Protein AF-A0A923PSD9-F1 (afdb_monomer)

Radius of gyration: 35.82 Å; Cα contacts (8 Å, |Δi|>4): 249; chains: 1; bounding box: 107×43×86 Å

Foldseek 3Di:
DQKDWDDDDPAIDIDGNDPDLVVCVVVVVVVVSCVVVVVVCVVRPPPPQQFKDKDWPDPAAAAQDKTKIKIFGPDLDDDWDFKWKDFVPDPDIDTWDWDADPVRSRMIMTIDHHHDFAWMWIDGPGDDIDIDTYDYPPPPVPVVVVVVVVVVVVCCVVVVDDPPPPPPCPVPPPPPPPPVVVVVVVVVVVVVVVVVVVVVVVD

Nearest PDB structures (foldseek):
  8d6k-assembly1_A  TM=7.073E-01  e=1.415E-01  Streptomyces coelicolor A3(2)
  3zss-assembly2_C  TM=6.166E-01  e=7.161E-02  Streptomyces coelicolor
  5lgw-assembly1_B  TM=6.356E-01  e=1.194E-01  Streptomyces coelicolor
  5vt4-assembly2_C  TM=6.482E-01  e=1.337E-01  Streptomyces coelicolor A3(2)
  5lgv-assembly1_B  TM=6.176E-01  e=1.337E-01  Streptomyces coelicolor A3(2)

Mean predicted aligned error: 17.1 Å

Structure (mmCIF, N/CA/C/O backbone):
data_AF-A0A923PSD9-F1
#
_entry.id   AF-A0A923PSD9-F1
#
loop_
_atom_site.group_PDB
_atom_site.id
_atom_site.type_symbol
_atom_site.label_atom_id
_atom_site.label_alt_id
_atom_site.label_comp_id
_atom_site.label_asym_id
_atom_site.label_entity_id
_atom_site.label_seq_id
_atom_site.pdbx_PDB_ins_code
_atom_site.Cartn_x
_atom_site.Cartn_y
_atom_site.Cartn_z
_atom_site.occupancy
_atom_site.B_iso_or_equiv
_atom_site.auth_seq_id
_atom_site.auth_comp_id
_atom_site.auth_asym_id
_atom_site.auth_atom_id
_atom_site.pdbx_PDB_model_num
ATOM 1 N N . ALA A 1 1 ? -25.666 2.742 39.532 1.00 52.56 1 ALA A N 1
ATOM 2 C CA . ALA A 1 1 ? -24.506 2.132 38.852 1.00 52.56 1 ALA A CA 1
ATOM 3 C C . ALA A 1 1 ? -23.318 2.156 39.812 1.00 52.56 1 ALA A C 1
ATOM 5 O O . ALA A 1 1 ? -23.056 3.210 40.371 1.00 52.56 1 ALA A O 1
ATOM 6 N N . LEU A 1 2 ? -22.646 1.023 40.055 1.00 66.19 2 LEU A N 1
ATOM 7 C CA . LEU A 1 2 ? -21.469 0.930 40.950 1.00 66.19 2 LEU A CA 1
ATOM 8 C C . LEU A 1 2 ? -20.144 1.279 40.239 1.00 66.19 2 LEU A C 1
ATOM 10 O O . LEU A 1 2 ? -19.062 1.110 40.790 1.00 66.19 2 LEU A O 1
ATOM 14 N N . ALA A 1 3 ? -20.235 1.764 39.007 1.00 72.50 3 ALA A N 1
ATOM 15 C CA . ALA A 1 3 ? -19.127 2.135 38.150 1.00 72.50 3 ALA A CA 1
ATOM 16 C C . ALA A 1 3 ? -19.544 3.354 37.320 1.00 72.50 3 ALA A C 1
ATOM 18 O O . ALA A 1 3 ? -20.706 3.456 36.917 1.00 72.50 3 ALA A O 1
ATOM 19 N N . ALA A 1 4 ? -18.609 4.267 37.076 1.00 81.50 4 ALA A N 1
ATOM 20 C CA . ALA A 1 4 ? -18.800 5.434 36.224 1.00 81.50 4 ALA A CA 1
ATOM 21 C C . ALA A 1 4 ? -17.586 5.602 35.307 1.00 81.50 4 ALA A C 1
ATOM 23 O O . ALA A 1 4 ? -16.451 5.461 35.753 1.00 81.50 4 ALA A O 1
ATOM 24 N N . ALA A 1 5 ? -17.816 5.936 34.041 1.00 81.06 5 ALA A N 1
ATOM 25 C CA . ALA A 1 5 ? -16.763 6.223 33.076 1.00 81.06 5 ALA A CA 1
ATOM 26 C C . ALA A 1 5 ? -17.012 7.591 32.446 1.00 81.06 5 ALA A C 1
ATOM 28 O O . ALA A 1 5 ? -18.131 7.911 32.051 1.00 81.06 5 ALA A O 1
ATOM 29 N N . VAL A 1 6 ? -15.967 8.408 32.359 1.00 84.12 6 VAL A N 1
ATOM 30 C CA . VAL A 1 6 ? -16.006 9.722 31.725 1.00 84.12 6 VAL A CA 1
ATOM 31 C C . VAL A 1 6 ? -14.875 9.833 30.716 1.00 84.12 6 VAL A C 1
ATOM 33 O O . VAL A 1 6 ? -13.724 9.482 30.979 1.00 84.12 6 VAL A O 1
ATOM 36 N N . ARG A 1 7 ? -15.195 10.347 29.532 1.00 79.56 7 ARG A N 1
ATOM 37 C CA . ARG A 1 7 ? -14.195 10.614 28.504 1.00 79.56 7 ARG A CA 1
ATOM 38 C C . ARG A 1 7 ? -13.498 11.942 28.801 1.00 79.56 7 ARG A C 1
ATOM 40 O O . ARG A 1 7 ? -14.155 12.964 28.997 1.00 79.56 7 ARG A O 1
ATOM 47 N N . ARG A 1 8 ? -12.165 11.944 28.820 1.00 80.38 8 ARG A N 1
ATOM 48 C CA . ARG A 1 8 ? -11.336 13.147 29.001 1.00 80.38 8 ARG A CA 1
ATOM 49 C C . ARG A 1 8 ? -10.298 13.206 27.880 1.00 80.38 8 ARG A C 1
ATOM 51 O O . ARG A 1 8 ? -9.340 12.439 27.851 1.00 80.38 8 ARG A O 1
ATOM 58 N N . GLY A 1 9 ? -10.508 14.116 26.926 1.00 81.88 9 GLY A N 1
ATOM 59 C CA . GLY A 1 9 ? -9.659 14.242 25.739 1.00 81.88 9 GLY A CA 1
ATOM 60 C C . GLY A 1 9 ? -9.701 12.986 24.858 1.00 81.88 9 GLY A C 1
ATOM 61 O O . GLY A 1 9 ? -10.772 12.556 24.429 1.00 81.88 9 GLY A O 1
ATOM 62 N N . ARG A 1 10 ? -8.527 12.398 24.586 1.00 72.31 10 ARG A N 1
ATOM 63 C CA . ARG A 1 10 ? -8.384 11.148 23.812 1.00 72.31 10 ARG A CA 1
ATOM 64 C C . ARG A 1 10 ? -8.500 9.872 24.660 1.00 72.31 10 ARG A C 1
ATOM 66 O O . ARG A 1 10 ? -8.480 8.791 24.086 1.00 72.31 10 ARG A O 1
ATOM 73 N N . GLY A 1 11 ? -8.623 9.987 25.984 1.00 74.38 11 GLY A N 1
ATOM 74 C CA . GLY A 1 11 ? -8.670 8.849 26.904 1.00 74.38 11 GLY A CA 1
ATOM 75 C C . GLY A 1 11 ? -9.991 8.717 27.661 1.00 74.38 11 GLY A C 1
ATOM 76 O O . GLY A 1 11 ? -10.847 9.609 27.639 1.00 74.38 11 GLY A O 1
ATOM 77 N N . TRP A 1 12 ? -10.125 7.595 28.363 1.00 80.31 12 TRP A N 1
ATOM 78 C CA . TRP A 1 12 ? -11.209 7.321 29.303 1.00 80.31 12 TRP A CA 1
ATOM 79 C C . TRP A 1 12 ? -10.665 7.319 30.728 1.00 80.31 12 TRP A C 1
ATOM 81 O O . TRP A 1 12 ? -9.614 6.743 30.998 1.00 80.31 12 TRP A O 1
ATOM 91 N N . VAL A 1 13 ? -11.386 7.970 31.634 1.00 84.19 13 VAL A N 1
ATOM 92 C CA . VAL A 1 13 ? -11.173 7.866 33.077 1.00 84.19 13 VAL A CA 1
ATOM 93 C C . VAL A 1 13 ? -12.384 7.157 33.637 1.00 84.19 13 VAL A C 1
ATOM 95 O O . VAL A 1 13 ? -13.512 7.594 33.416 1.00 84.19 13 VAL A O 1
ATOM 98 N N . ALA A 1 14 ? -12.166 6.070 34.356 1.00 82.62 14 ALA A N 1
ATOM 99 C CA . ALA A 1 14 ? -13.256 5.293 34.897 1.00 82.62 14 ALA A CA 1
ATOM 100 C C . ALA A 1 14 ? -13.017 5.004 36.379 1.00 82.62 14 ALA A C 1
ATOM 102 O O . ALA A 1 14 ? -11.898 4.730 36.809 1.00 82.62 14 ALA A O 1
ATOM 103 N N . LEU A 1 15 ? -14.089 5.112 37.157 1.00 84.94 15 LEU A N 1
ATOM 104 C CA . LEU A 1 15 ? -14.137 4.914 38.595 1.00 84.94 15 LEU A CA 1
ATOM 105 C C . LEU A 1 15 ? -15.015 3.695 38.900 1.00 84.94 15 LEU A C 1
ATOM 107 O O . LEU A 1 15 ? -16.164 3.625 38.463 1.00 84.94 15 LEU A O 1
ATOM 111 N N . SER A 1 16 ? -14.485 2.754 39.677 1.00 84.38 16 SER A N 1
ATOM 112 C CA . SER A 1 16 ? -15.229 1.614 40.220 1.00 84.38 16 SER A CA 1
ATOM 113 C C . SER A 1 16 ? -15.438 1.829 41.718 1.00 84.38 16 SER A C 1
ATOM 115 O O . SER A 1 16 ? -14.471 2.060 42.440 1.00 84.38 16 SER A O 1
ATOM 117 N N . LEU A 1 17 ? -16.684 1.736 42.188 1.00 84.94 17 LEU A N 1
ATOM 118 C CA . LEU A 1 17 ? -17.037 1.779 43.615 1.00 84.94 17 LEU A CA 1
ATOM 119 C C . LEU A 1 17 ? -16.965 0.395 44.276 1.00 84.94 17 LEU A C 1
ATOM 121 O O . LEU A 1 17 ? -17.206 0.277 45.474 1.00 84.94 17 LEU A O 1
ATOM 125 N N . VAL A 1 18 ? -16.645 -0.657 43.513 1.00 82.75 18 VAL A N 1
ATOM 126 C CA . VAL A 1 18 ? -16.407 -1.996 44.064 1.00 82.75 18 VAL A CA 1
ATOM 127 C C . VAL A 1 18 ? -15.097 -1.975 44.849 1.00 82.75 18 VAL A C 1
ATOM 129 O O . VAL A 1 18 ? -14.008 -1.965 44.269 1.00 82.75 18 VAL A O 1
ATOM 132 N N . THR A 1 19 ? -15.212 -1.950 46.173 1.00 78.62 19 THR A N 1
ATOM 133 C CA . THR A 1 19 ? -14.092 -2.091 47.104 1.00 78.62 19 THR A CA 1
ATOM 134 C C . THR A 1 19 ? -13.779 -3.570 47.342 1.00 78.62 19 THR A C 1
ATOM 136 O O . THR A 1 19 ? -14.558 -4.456 46.999 1.00 78.62 19 THR A O 1
ATOM 139 N N . ASP A 1 20 ? -12.609 -3.858 47.908 1.00 81.69 20 ASP A N 1
ATOM 140 C CA . ASP A 1 20 ? -12.220 -5.209 48.340 1.00 81.69 20 ASP A CA 1
ATOM 141 C C . ASP A 1 20 ? -12.074 -6.292 47.255 1.00 81.69 20 ASP A C 1
ATOM 143 O O . ASP A 1 20 ? -12.028 -7.484 47.565 1.00 81.69 20 ASP A O 1
ATOM 147 N N . THR A 1 21 ? -11.879 -5.911 45.988 1.00 81.06 21 THR A N 1
ATOM 148 C CA . THR A 1 21 ? -11.585 -6.864 44.893 1.00 81.06 21 THR A CA 1
ATOM 149 C C . THR A 1 21 ? -10.308 -7.687 45.133 1.00 81.06 21 THR A C 1
ATOM 151 O O . THR A 1 21 ? -10.165 -8.789 44.604 1.00 81.06 21 THR A O 1
ATOM 154 N N . TRP A 1 22 ? -9.404 -7.214 46.000 1.00 78.19 22 TRP A N 1
ATOM 155 C CA . TRP A 1 22 ? -8.227 -7.956 46.466 1.00 78.19 22 TRP A CA 1
ATOM 156 C C . TRP A 1 22 ? -8.591 -9.242 47.229 1.00 78.19 22 TRP A C 1
ATOM 158 O O . TRP A 1 22 ? -7.862 -10.232 47.143 1.00 78.19 22 TRP A O 1
ATOM 168 N N . ARG A 1 23 ? -9.742 -9.279 47.917 1.00 81.38 23 ARG A N 1
ATOM 169 C CA . ARG A 1 23 ? -10.209 -10.473 48.642 1.00 81.38 23 ARG A CA 1
ATOM 170 C C . ARG A 1 23 ? -10.577 -11.605 47.687 1.00 81.38 23 ARG A C 1
ATOM 172 O O . ARG A 1 23 ? -10.404 -12.765 48.038 1.00 81.38 23 ARG A O 1
ATOM 179 N N . TRP A 1 24 ? -11.021 -11.292 46.467 1.00 82.69 24 TRP A N 1
ATOM 180 C CA . TRP A 1 24 ? -11.294 -12.306 45.439 1.00 82.69 24 TRP A CA 1
ATOM 181 C C . TRP A 1 24 ? -10.012 -12.969 44.942 1.00 82.69 24 TRP A C 1
ATOM 183 O O . TRP A 1 24 ? -10.004 -14.166 44.670 1.00 82.69 24 TRP A O 1
ATOM 193 N N . ARG A 1 25 ? -8.910 -12.214 44.898 1.00 78.94 25 ARG A N 1
ATOM 194 C CA . ARG A 1 25 ? -7.593 -12.745 44.540 1.00 78.94 25 ARG A CA 1
ATOM 195 C C . ARG A 1 25 ? -7.018 -13.665 45.621 1.00 78.94 25 ARG A C 1
ATOM 197 O O . ARG A 1 25 ? -6.349 -14.629 45.276 1.00 78.94 25 ARG A O 1
ATOM 204 N N . LEU A 1 26 ? -7.279 -13.379 46.898 1.00 82.31 26 LEU A N 1
ATOM 205 C CA . LEU A 1 26 ? -6.802 -14.197 48.022 1.00 82.31 26 LEU A CA 1
ATOM 206 C C . LEU A 1 26 ? -7.714 -15.384 48.359 1.00 82.31 26 LEU A C 1
ATOM 208 O O . LEU A 1 26 ? -7.231 -16.385 48.869 1.00 82.31 26 LEU A O 1
ATOM 212 N N . GLY A 1 27 ? -9.017 -15.289 48.089 1.00 78.75 27 GLY A N 1
ATOM 213 C CA . GLY A 1 27 ? -10.005 -16.318 48.430 1.00 78.75 27 GLY A CA 1
ATOM 214 C C . GLY A 1 27 ? -10.232 -17.376 47.348 1.00 78.75 27 GLY A C 1
ATOM 215 O O . GLY A 1 27 ? -11.367 -17.812 47.195 1.00 78.75 27 GLY A O 1
ATOM 216 N N . GLU A 1 28 ? -9.214 -17.704 46.544 1.00 77.44 28 GLU A N 1
ATOM 217 C CA . GLU A 1 28 ? -9.283 -18.660 45.414 1.00 77.44 28 GLU A CA 1
ATOM 218 C C . GLU A 1 28 ? -10.324 -18.324 44.319 1.00 77.44 28 GLU A C 1
ATOM 220 O O . GLU A 1 28 ? -10.546 -19.096 43.390 1.00 77.44 28 GLU A O 1
ATOM 225 N N . ARG A 1 29 ? -10.921 -17.126 44.346 1.00 81.81 29 ARG A N 1
ATOM 226 C CA . ARG A 1 29 ? -11.875 -16.624 43.338 1.00 81.81 29 ARG A CA 1
ATOM 227 C C . ARG A 1 29 ? -11.186 -15.766 42.274 1.00 81.81 29 ARG A C 1
ATOM 229 O O . ARG A 1 29 ? -11.710 -14.739 41.838 1.00 81.81 29 ARG A O 1
ATOM 236 N N . SER A 1 30 ? -10.003 -16.190 41.839 1.00 81.94 30 SER A N 1
ATOM 237 C CA . SER A 1 30 ? -9.192 -15.479 40.841 1.00 81.94 30 SER A CA 1
ATOM 238 C C . SER A 1 30 ? -9.903 -15.335 39.489 1.00 81.94 30 SER A C 1
ATOM 240 O O . SER A 1 30 ? -9.743 -14.310 38.828 1.00 81.94 30 SER A O 1
ATOM 242 N N . ALA A 1 31 ? -10.745 -16.305 39.118 1.00 85.69 31 ALA A N 1
ATOM 243 C CA . ALA A 1 31 ? -11.560 -16.251 37.905 1.00 85.69 31 ALA A CA 1
ATOM 244 C C . ALA A 1 31 ? -12.543 -15.067 37.915 1.00 85.69 31 ALA A C 1
ATOM 246 O O . ALA A 1 31 ? -12.600 -14.316 36.948 1.00 85.69 31 ALA A O 1
ATOM 247 N N . ALA A 1 32 ? -13.233 -14.833 39.037 1.00 84.62 32 ALA A N 1
ATOM 248 C CA . ALA A 1 32 ? -14.172 -13.717 39.176 1.00 84.62 32 ALA A CA 1
ATOM 249 C C . ALA A 1 32 ? -13.463 -12.352 39.130 1.00 84.62 32 ALA A C 1
ATOM 251 O O . ALA A 1 32 ? -13.994 -11.387 38.585 1.00 84.62 32 ALA A O 1
ATOM 252 N N . PHE A 1 33 ? -12.238 -12.271 39.664 1.00 87.06 33 PHE A N 1
ATOM 253 C CA . PHE A 1 33 ? -11.398 -11.079 39.528 1.00 87.06 33 PHE A CA 1
ATOM 254 C C . PHE A 1 33 ? -11.025 -10.817 38.063 1.00 87.06 33 PHE A C 1
ATOM 256 O O . PHE A 1 33 ? -11.161 -9.689 37.591 1.00 87.06 33 PHE A O 1
ATOM 263 N N . ALA A 1 3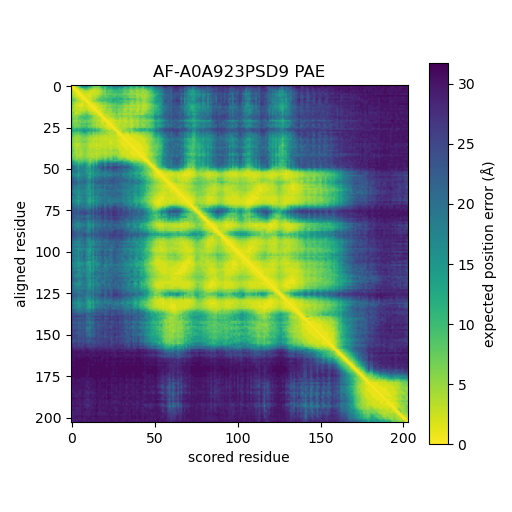4 ? -10.569 -11.847 37.346 1.00 86.56 34 ALA A N 1
ATOM 264 C CA . ALA A 1 34 ? -10.183 -11.722 35.946 1.00 86.56 34 ALA A CA 1
ATOM 265 C C . ALA A 1 34 ? -11.377 -11.325 35.071 1.00 86.56 34 ALA A C 1
ATOM 267 O O . ALA A 1 34 ? -11.283 -10.359 34.322 1.00 86.56 34 ALA A O 1
ATOM 268 N N . GLU A 1 35 ? -12.514 -12.003 35.223 1.00 89.00 35 GLU A N 1
ATOM 269 C CA . GLU A 1 35 ? -13.728 -11.730 34.454 1.00 89.00 35 GLU A CA 1
ATOM 270 C C . GLU A 1 35 ? -14.236 -10.300 34.671 1.00 89.00 35 GLU A C 1
ATOM 272 O O . GLU A 1 35 ? -14.515 -9.595 33.699 1.00 89.00 35 GLU A O 1
ATOM 277 N N . TYR A 1 36 ? -14.261 -9.835 35.926 1.00 88.25 36 TYR A N 1
ATOM 278 C CA . TYR A 1 36 ? -14.660 -8.468 36.259 1.00 88.25 36 TYR A CA 1
ATOM 279 C C . TYR A 1 36 ? -13.796 -7.428 35.538 1.00 88.25 36 TYR A C 1
ATOM 281 O O . TYR A 1 36 ? -14.325 -6.556 34.846 1.00 88.25 36 TYR A O 1
ATOM 289 N N . TRP A 1 37 ? -12.468 -7.527 35.653 1.00 87.31 37 TRP A N 1
ATOM 290 C CA . TRP A 1 37 ? -11.560 -6.564 35.025 1.00 87.31 37 TRP A CA 1
ATOM 291 C C . TRP A 1 37 ? -11.508 -6.699 33.505 1.00 87.31 37 TRP A C 1
ATOM 293 O O . TRP A 1 37 ? -11.415 -5.685 32.817 1.00 87.31 37 TRP A O 1
ATOM 303 N N . SER A 1 38 ? -11.607 -7.912 32.961 1.00 87.25 38 SER A N 1
ATOM 304 C CA . SER A 1 38 ? -11.663 -8.138 31.515 1.00 87.25 38 SER A CA 1
ATOM 305 C C . SER A 1 38 ? -12.919 -7.537 30.897 1.00 87.25 38 SER A C 1
ATOM 307 O O . SER A 1 38 ? -12.819 -6.874 29.866 1.00 87.25 38 SER A O 1
ATOM 309 N N . TRP A 1 39 ? -14.083 -7.713 31.527 1.00 87.44 39 TRP A N 1
ATOM 310 C CA . TRP A 1 39 ? -15.322 -7.078 31.080 1.00 87.44 39 TRP A CA 1
ATOM 311 C C . TRP A 1 39 ? -15.202 -5.551 31.112 1.00 87.44 39 TRP A C 1
ATOM 313 O O . TRP A 1 39 ? -15.502 -4.885 30.124 1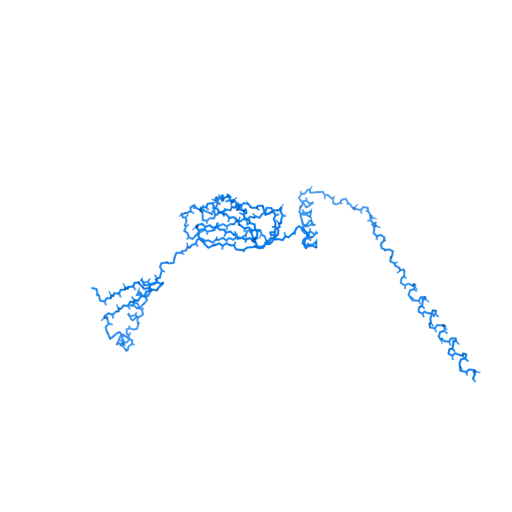.00 87.44 39 TRP A O 1
ATOM 323 N N . TRP A 1 40 ? -14.665 -4.999 32.201 1.00 85.31 40 TRP A N 1
ATOM 324 C CA . TRP A 1 40 ? -14.502 -3.554 32.363 1.00 85.31 40 TRP A CA 1
ATOM 325 C C . TRP A 1 40 ? -13.533 -2.939 31.346 1.00 85.31 40 TRP A C 1
ATOM 327 O O . TRP A 1 40 ? -13.825 -1.908 30.743 1.00 85.31 40 TRP A O 1
ATOM 337 N N . LEU A 1 41 ? -12.388 -3.587 31.118 1.00 83.94 41 LEU A N 1
ATOM 338 C CA . LEU A 1 41 ? -11.413 -3.159 30.114 1.00 83.94 41 LEU A CA 1
ATOM 339 C C . LEU A 1 41 ? -11.975 -3.266 28.699 1.00 83.94 41 LEU A C 1
ATOM 341 O O . LEU A 1 41 ? -11.680 -2.407 27.876 1.00 83.94 41 LEU A O 1
ATOM 345 N N . LYS A 1 42 ? -12.793 -4.286 28.418 1.00 84.50 42 LYS A N 1
ATOM 346 C CA . LYS A 1 42 ? -13.460 -4.447 27.124 1.00 84.50 42 LYS A CA 1
ATOM 347 C C . LYS A 1 42 ? -14.490 -3.346 26.875 1.00 84.50 42 LYS A C 1
ATOM 349 O O . LYS A 1 42 ? -14.554 -2.839 25.763 1.00 84.50 42 LYS A O 1
ATOM 354 N N . GLU A 1 43 ? -15.245 -2.955 27.897 1.00 83.69 43 GLU A N 1
ATOM 355 C CA . GLU A 1 43 ? -16.250 -1.890 27.789 1.00 83.69 43 GLU A CA 1
ATOM 356 C C . GLU A 1 43 ? -15.613 -0.496 27.658 1.00 83.69 43 GLU A C 1
ATOM 358 O O . GLU A 1 43 ? -16.136 0.383 26.977 1.00 83.69 43 GLU A O 1
ATOM 363 N N . LEU A 1 44 ? -14.452 -0.292 28.289 1.00 81.69 44 LEU A N 1
ATOM 364 C CA . LEU A 1 44 ? -13.675 0.947 28.182 1.00 81.69 44 LEU A CA 1
ATOM 365 C C . LEU A 1 44 ? -12.751 0.994 26.968 1.00 81.69 44 LEU A C 1
ATOM 367 O O . LEU A 1 44 ? -12.220 2.065 26.648 1.00 81.69 44 LEU A O 1
ATOM 371 N N . ALA A 1 45 ? -12.519 -0.145 26.316 1.00 78.12 45 ALA A N 1
ATOM 372 C CA . ALA A 1 45 ? -11.711 -0.194 25.117 1.00 78.12 45 ALA A CA 1
ATOM 373 C C . ALA A 1 45 ? -12.368 0.704 24.059 1.00 78.12 45 ALA A C 1
ATOM 375 O O . ALA A 1 45 ? -13.576 0.607 23.822 1.00 78.12 45 ALA A O 1
ATOM 376 N N . PRO A 1 46 ? -11.604 1.596 23.406 1.00 67.81 46 PRO A N 1
ATOM 377 C CA . PRO A 1 46 ? -12.122 2.319 22.260 1.00 67.81 46 PRO A CA 1
ATOM 378 C C . PRO A 1 46 ? -12.662 1.303 21.255 1.00 67.81 46 PRO A C 1
ATOM 380 O O . PRO A 1 46 ? -11.957 0.351 20.922 1.00 67.81 46 PRO A O 1
ATOM 383 N N . ALA A 1 47 ? -13.885 1.509 20.759 1.00 64.31 47 ALA A N 1
ATOM 384 C CA . ALA A 1 47 ? -14.356 0.762 19.604 1.00 64.31 47 ALA A CA 1
ATOM 385 C C . ALA A 1 47 ? -13.307 0.941 18.505 1.00 64.31 47 ALA A C 1
ATOM 387 O O . ALA A 1 47 ? -13.051 2.069 18.073 1.00 64.31 47 ALA A O 1
ATOM 388 N N . GLU A 1 48 ? -12.650 -0.151 18.120 1.00 60.16 48 GLU A N 1
ATOM 389 C CA . GLU A 1 48 ? -11.628 -0.121 17.091 1.00 60.16 48 GLU A CA 1
ATOM 390 C C . GLU A 1 48 ? -12.337 0.268 15.797 1.00 60.16 48 GLU A C 1
ATOM 392 O O . GLU A 1 48 ? -13.006 -0.531 15.139 1.00 60.16 48 GLU A O 1
ATOM 397 N N . THR A 1 49 ? -12.295 1.557 15.463 1.00 59.72 49 THR A N 1
ATOM 398 C CA . THR A 1 49 ? -12.682 2.013 14.139 1.00 59.72 49 THR A CA 1
ATOM 399 C C . THR A 1 49 ? -11.646 1.432 13.203 1.00 59.72 49 THR A C 1
ATOM 401 O O . THR A 1 49 ? -10.592 2.037 13.005 1.00 59.72 49 THR A O 1
ATOM 404 N N . VAL A 1 50 ? -11.935 0.245 12.668 1.00 63.06 50 VAL A N 1
ATOM 405 C CA . VAL A 1 50 ? -11.187 -0.345 11.565 1.00 63.06 50 VAL A CA 1
ATOM 406 C C . VAL A 1 50 ? -11.416 0.578 10.376 1.00 63.06 50 VAL A C 1
ATOM 408 O O . VAL A 1 50 ? -12.373 0.454 9.611 1.00 63.06 50 VAL A O 1
ATOM 411 N N . LYS A 1 51 ? -10.587 1.613 10.297 1.00 72.12 51 LYS A N 1
ATOM 412 C CA . LYS A 1 51 ? -10.485 2.454 9.119 1.00 72.12 51 LYS A CA 1
ATOM 413 C C . LYS A 1 51 ? -9.917 1.576 8.013 1.00 72.12 51 LYS A C 1
ATOM 415 O O . LYS A 1 51 ? -9.065 0.725 8.268 1.00 72.12 51 LYS A O 1
ATOM 420 N N . GLY A 1 52 ? -10.409 1.753 6.793 1.00 81.19 52 GLY A N 1
ATOM 421 C CA . GLY A 1 52 ? -9.781 1.076 5.670 1.00 81.19 52 GLY A CA 1
ATOM 422 C C . GLY A 1 52 ? -8.343 1.556 5.460 1.00 81.19 52 GLY A C 1
ATOM 423 O O . GLY A 1 52 ? -7.903 2.557 6.036 1.00 81.19 52 GLY A O 1
ATOM 424 N N . ARG A 1 53 ? -7.609 0.813 4.639 1.00 87.44 53 ARG A N 1
ATOM 425 C CA . ARG A 1 53 ? -6.188 1.024 4.383 1.00 87.44 53 ARG A CA 1
ATOM 426 C C . ARG A 1 53 ? -5.924 1.163 2.891 1.00 87.44 53 ARG A C 1
ATOM 428 O O . ARG A 1 53 ? -6.398 0.357 2.087 1.00 87.44 53 ARG A O 1
ATOM 435 N N . TRP A 1 54 ? -5.102 2.149 2.554 1.00 89.56 54 TRP A N 1
ATOM 436 C CA . TRP A 1 54 ? -4.515 2.309 1.231 1.00 89.56 54 TRP A CA 1
ATOM 437 C C . TRP A 1 54 ? -3.255 1.457 1.069 1.00 89.56 54 TRP A C 1
ATOM 439 O O . TRP A 1 54 ? -2.455 1.308 1.990 1.00 89.56 54 TRP A O 1
ATOM 449 N N . SER A 1 55 ? -3.075 0.898 -0.122 1.00 91.62 55 SER A N 1
ATOM 450 C CA . SER A 1 55 ? -1.904 0.115 -0.516 1.00 91.62 55 SER A CA 1
ATOM 451 C C . SER A 1 55 ? -1.623 0.292 -2.007 1.00 91.62 55 SER A C 1
ATOM 453 O O . SER A 1 55 ? -2.523 0.625 -2.780 1.00 91.62 55 SER A O 1
ATOM 455 N N . MET A 1 56 ? -0.379 0.057 -2.420 1.00 92.69 56 MET A N 1
ATOM 456 C CA . MET A 1 56 ? -0.017 -0.033 -3.835 1.00 92.69 56 MET A CA 1
ATOM 457 C C . MET A 1 56 ? -0.014 -1.493 -4.269 1.00 92.69 56 MET A C 1
ATOM 459 O O . MET A 1 56 ? 0.515 -2.349 -3.564 1.00 92.69 56 MET A O 1
ATOM 463 N N . ALA A 1 57 ? -0.598 -1.769 -5.432 1.00 89.56 57 ALA A N 1
ATOM 464 C CA . ALA A 1 57 ? -0.503 -3.078 -6.073 1.00 89.56 57 ALA A CA 1
ATOM 465 C C . ALA A 1 57 ? 0.660 -3.155 -7.079 1.00 89.56 57 ALA A C 1
ATOM 467 O O . ALA A 1 57 ? 1.055 -4.249 -7.465 1.00 89.56 57 ALA A O 1
ATOM 468 N N . THR A 1 58 ? 1.202 -2.012 -7.507 1.00 87.88 58 THR A N 1
ATOM 469 C CA . THR A 1 58 ? 2.373 -1.945 -8.390 1.00 87.88 58 THR A CA 1
ATOM 470 C C . THR A 1 58 ? 3.650 -1.835 -7.559 1.00 87.88 58 THR A C 1
ATOM 472 O O . THR A 1 58 ? 3.757 -0.950 -6.715 1.00 87.88 58 THR A O 1
ATOM 475 N N . GLU A 1 59 ? 4.627 -2.699 -7.831 1.00 85.31 59 GLU A N 1
ATOM 476 C CA . GLU A 1 59 ? 5.893 -2.764 -7.083 1.00 85.31 59 GLU A CA 1
ATOM 477 C C . GLU A 1 59 ? 6.868 -1.626 -7.427 1.00 85.31 59 GLU A C 1
ATOM 479 O O . GLU A 1 59 ? 7.582 -1.146 -6.552 1.00 85.31 59 GLU A O 1
ATOM 484 N N . TRP A 1 60 ? 6.870 -1.158 -8.683 1.00 85.88 60 TRP A N 1
ATOM 485 C CA . TRP A 1 60 ? 7.747 -0.080 -9.164 1.00 85.88 60 TRP A CA 1
ATOM 486 C C . TRP A 1 60 ? 6.958 1.063 -9.815 1.00 85.88 60 TRP A C 1
ATOM 488 O O . TRP A 1 60 ? 6.738 1.048 -11.036 1.00 85.88 60 TRP A O 1
ATOM 498 N N . PRO A 1 61 ? 6.529 2.064 -9.025 1.00 90.75 61 PRO A N 1
ATOM 499 C CA . PRO A 1 61 ? 5.865 3.257 -9.532 1.00 90.75 61 PRO A CA 1
ATOM 500 C C . PRO A 1 61 ? 6.844 4.108 -10.351 1.00 90.75 61 PRO A C 1
ATOM 502 O O . PRO A 1 61 ? 7.932 4.446 -9.887 1.00 90.75 61 PRO A O 1
ATOM 505 N N . ARG A 1 62 ? 6.460 4.472 -11.576 1.00 90.88 62 ARG A N 1
ATOM 506 C CA . ARG A 1 62 ? 7.292 5.263 -12.494 1.00 90.88 62 ARG A CA 1
ATOM 507 C C . ARG A 1 62 ? 6.468 6.327 -13.188 1.00 90.88 62 ARG A C 1
ATOM 509 O O . ARG A 1 62 ? 5.286 6.111 -13.449 1.00 90.88 62 ARG A O 1
ATOM 516 N N . VAL A 1 63 ? 7.119 7.433 -13.533 1.00 91.69 63 VAL A N 1
ATOM 517 C CA . VAL A 1 63 ? 6.514 8.484 -14.358 1.00 91.69 63 VAL A CA 1
ATOM 518 C C . VAL A 1 63 ? 5.992 7.899 -15.673 1.00 91.69 63 VAL A C 1
ATOM 520 O O . VAL A 1 63 ? 6.611 7.010 -16.267 1.00 91.69 63 VAL A O 1
ATOM 523 N N . ASP A 1 64 ? 4.817 8.371 -16.088 1.00 89.88 64 ASP A N 1
ATOM 524 C CA . ASP A 1 64 ? 4.108 7.969 -17.306 1.00 89.88 64 ASP A CA 1
ATOM 525 C C . ASP A 1 64 ? 3.815 6.461 -17.410 1.00 89.88 64 ASP A C 1
ATOM 527 O O . ASP A 1 64 ? 3.631 5.934 -18.504 1.00 89.88 64 ASP A O 1
ATOM 531 N N . HIS A 1 65 ? 3.743 5.759 -16.274 1.00 88.94 65 HIS A N 1
ATOM 532 C CA . HIS A 1 65 ? 3.313 4.360 -16.184 1.00 88.94 65 HIS A CA 1
ATOM 533 C C . HIS A 1 65 ? 2.130 4.219 -15.222 1.00 88.94 65 HIS A C 1
ATOM 535 O O . HIS A 1 65 ? 2.092 4.876 -14.185 1.00 88.94 65 HIS A O 1
ATOM 541 N N . ALA A 1 66 ? 1.174 3.344 -15.547 1.00 91.50 66 ALA A N 1
ATOM 542 C CA . ALA A 1 66 ? 0.018 3.101 -14.694 1.00 91.50 66 ALA A CA 1
ATOM 543 C C . ALA A 1 66 ? 0.482 2.503 -13.365 1.00 91.50 66 ALA A C 1
ATOM 545 O O . ALA A 1 66 ? 1.055 1.412 -13.313 1.00 91.50 66 ALA A O 1
ATOM 546 N N . LEU A 1 67 ? 0.192 3.220 -12.288 1.00 92.62 67 LEU A N 1
ATOM 547 C CA . LEU A 1 67 ? 0.277 2.746 -10.921 1.00 92.62 67 LEU A CA 1
ATOM 548 C C . LEU A 1 67 ? -1.118 2.315 -10.484 1.00 92.62 67 LEU A C 1
ATOM 550 O O . LEU A 1 67 ? -2.060 3.101 -10.556 1.00 92.62 67 LEU A O 1
ATOM 554 N N . ARG A 1 68 ? -1.247 1.099 -9.960 1.00 93.81 68 ARG A N 1
ATOM 555 C CA . ARG A 1 68 ? -2.513 0.624 -9.411 1.00 93.81 68 ARG A CA 1
ATOM 556 C C . ARG A 1 68 ? -2.554 0.841 -7.905 1.00 93.81 68 ARG A C 1
ATOM 558 O O . ARG A 1 68 ? -1.788 0.234 -7.151 1.00 93.81 68 ARG A O 1
ATOM 565 N N . LEU A 1 69 ? -3.470 1.698 -7.472 1.00 92.75 69 LEU A N 1
ATOM 566 C CA . LEU A 1 69 ? -3.769 1.953 -6.068 1.00 92.75 69 LEU A CA 1
ATOM 567 C C . LEU A 1 69 ? -4.913 1.049 -5.619 1.00 92.75 69 LEU A C 1
ATOM 569 O O . LEU A 1 69 ? -5.858 0.806 -6.371 1.00 92.75 69 LEU A O 1
ATOM 573 N N . ARG A 1 70 ? -4.832 0.553 -4.384 1.00 92.12 70 ARG A N 1
ATOM 574 C CA . ARG A 1 70 ? -5.830 -0.331 -3.786 1.00 92.12 70 ARG A CA 1
ATOM 575 C C . ARG A 1 70 ? -6.260 0.190 -2.426 1.00 92.12 70 ARG A C 1
ATOM 577 O O . ARG A 1 70 ? -5.433 0.444 -1.552 1.00 92.12 70 ARG A O 1
ATOM 584 N N . TRP A 1 71 ? -7.565 0.254 -2.237 1.00 89.56 71 TRP A N 1
ATOM 585 C CA . TRP A 1 71 ? -8.211 0.518 -0.966 1.00 89.56 71 TRP A CA 1
ATOM 586 C C . TRP A 1 71 ? -8.853 -0.766 -0.442 1.00 89.56 71 TRP A C 1
ATOM 588 O O . TRP A 1 71 ? -9.555 -1.458 -1.178 1.00 89.56 71 TRP A O 1
ATOM 598 N N . THR A 1 72 ? -8.616 -1.087 0.827 1.00 88.69 72 THR A N 1
ATOM 599 C CA . THR A 1 72 ? -9.299 -2.186 1.522 1.00 88.69 72 THR A CA 1
ATOM 600 C C . THR A 1 72 ? -10.091 -1.603 2.678 1.00 88.69 72 THR A C 1
ATOM 602 O O . THR A 1 72 ? -9.500 -1.002 3.573 1.00 88.69 72 THR A O 1
ATOM 605 N N . SER A 1 73 ? -11.414 -1.750 2.667 1.00 83.25 73 SER A N 1
ATOM 606 C CA . SER A 1 73 ? -12.256 -1.246 3.752 1.00 83.25 73 SER A CA 1
ATOM 607 C C . SER A 1 73 ? -12.140 -2.130 4.990 1.00 83.25 73 SER A C 1
ATOM 609 O O . SER A 1 73 ? -12.082 -3.354 4.898 1.00 83.25 73 SER A O 1
ATOM 611 N N . GLY A 1 74 ? -12.152 -1.495 6.162 1.00 73.62 74 GLY A N 1
ATOM 612 C CA . GLY A 1 74 ? -12.250 -2.183 7.447 1.00 73.62 74 GLY A CA 1
ATOM 613 C C . GLY A 1 74 ? -13.661 -2.667 7.792 1.00 73.62 74 GLY A C 1
ATOM 614 O O . GLY A 1 74 ? -13.826 -3.480 8.697 1.00 73.62 74 GLY A O 1
ATOM 615 N N . LYS A 1 75 ? -14.684 -2.191 7.068 1.00 66.06 75 LYS A N 1
ATOM 616 C CA . LYS A 1 75 ? -16.072 -2.673 7.145 1.00 66.06 75 LYS A CA 1
ATOM 617 C C . LYS A 1 75 ? -16.550 -3.101 5.758 1.00 66.06 75 LYS A C 1
ATOM 619 O O . LYS A 1 75 ? -16.253 -2.426 4.777 1.00 66.06 75 LYS A O 1
ATOM 624 N N . ALA A 1 76 ? -17.313 -4.190 5.682 1.00 56.56 76 ALA A N 1
ATOM 625 C CA . ALA A 1 76 ? -17.791 -4.763 4.418 1.00 56.56 76 ALA A CA 1
ATOM 626 C C . ALA A 1 76 ? -18.663 -3.801 3.578 1.00 56.56 76 ALA A C 1
ATOM 628 O O . ALA A 1 76 ? -18.800 -3.991 2.375 1.00 56.56 76 ALA A O 1
ATOM 629 N N . GLU A 1 77 ? -19.206 -2.747 4.191 1.00 53.88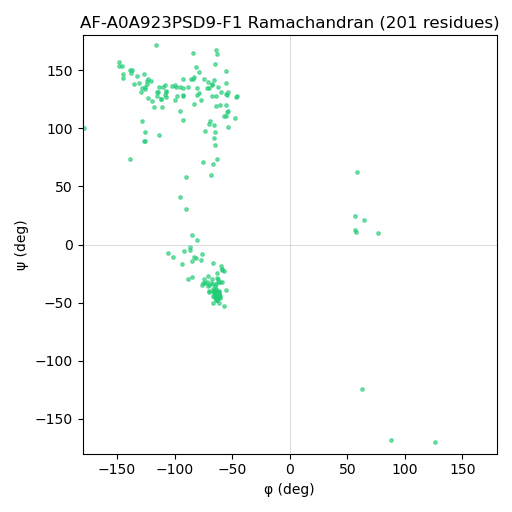 77 GLU A N 1
ATOM 630 C CA . GLU A 1 77 ? -20.147 -1.817 3.571 1.00 53.88 77 GLU A CA 1
ATOM 631 C C . GLU A 1 77 ? -19.633 -0.384 3.716 1.00 53.88 77 GLU A C 1
ATOM 633 O O . GLU A 1 77 ? -19.778 0.264 4.752 1.00 53.88 77 GLU A O 1
ATOM 638 N N . GLY A 1 78 ? -18.972 0.113 2.680 1.00 58.72 78 GLY A N 1
ATOM 639 C CA . GLY A 1 78 ? -18.545 1.502 2.626 1.00 58.72 78 GLY A CA 1
ATOM 640 C C . GLY A 1 78 ? -17.839 1.775 1.318 1.00 58.72 78 GLY A C 1
ATOM 641 O O . GLY A 1 78 ? -16.672 1.426 1.167 1.00 58.72 78 GLY A O 1
ATOM 642 N N . VAL A 1 79 ? -18.555 2.382 0.371 1.00 62.78 79 VAL A N 1
ATOM 643 C CA . VAL A 1 79 ? -17.953 2.882 -0.867 1.00 62.78 79 VAL A CA 1
ATOM 644 C C . VAL A 1 79 ? -16.910 3.934 -0.474 1.00 62.78 79 VAL A C 1
ATOM 646 O O . VAL A 1 79 ? -17.277 4.912 0.183 1.00 62.78 79 VAL A O 1
ATOM 649 N N . PRO A 1 80 ? -15.620 3.759 -0.814 1.00 70.31 80 PRO A N 1
ATOM 650 C CA . PRO A 1 80 ? -14.632 4.796 -0.566 1.00 70.31 80 PRO A CA 1
ATOM 651 C C . PRO A 1 80 ? -14.998 6.050 -1.358 1.00 70.31 80 PRO A C 1
ATOM 653 O O . PRO A 1 80 ? -15.332 5.975 -2.542 1.00 70.31 80 PRO A O 1
ATOM 656 N N . ALA A 1 81 ? -14.906 7.208 -0.706 1.00 69.19 81 ALA A N 1
ATOM 657 C CA . ALA A 1 81 ? -14.914 8.485 -1.404 1.00 69.19 81 ALA A CA 1
ATOM 658 C C . ALA A 1 81 ? -13.799 8.495 -2.475 1.00 69.19 81 ALA A C 1
ATOM 660 O O . ALA A 1 81 ? -12.770 7.832 -2.294 1.00 69.19 81 ALA A O 1
ATOM 661 N N . PRO A 1 82 ? -13.978 9.218 -3.596 1.00 72.50 82 PRO A N 1
ATOM 662 C CA . PRO A 1 82 ? -12.937 9.339 -4.610 1.00 72.50 82 PRO A CA 1
ATOM 663 C C . PRO A 1 82 ? -11.641 9.860 -3.981 1.00 72.50 82 PRO A C 1
ATOM 665 O O . PRO A 1 82 ? -11.647 10.860 -3.264 1.00 72.50 82 PRO A O 1
ATOM 668 N N . ALA A 1 83 ? -10.531 9.175 -4.250 1.00 83.69 83 ALA A N 1
ATOM 669 C CA . ALA A 1 83 ? -9.233 9.545 -3.705 1.00 83.69 83 ALA A CA 1
ATOM 670 C C . ALA A 1 83 ? -8.583 10.636 -4.552 1.00 83.69 83 ALA A C 1
ATOM 672 O O . ALA A 1 83 ? -8.689 10.627 -5.784 1.00 83.69 83 ALA A O 1
ATOM 673 N N . THR A 1 84 ? -7.871 11.552 -3.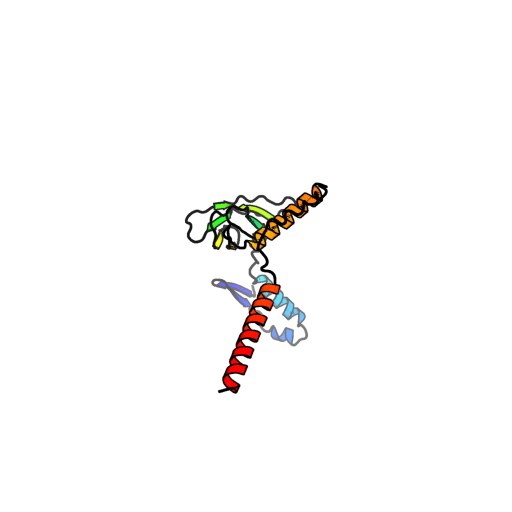904 1.00 89.62 84 THR A N 1
ATOM 674 C CA . THR A 1 84 ? -6.998 12.509 -4.583 1.00 89.62 84 THR A CA 1
ATOM 675 C C . THR A 1 84 ? -5.547 12.156 -4.316 1.00 89.62 84 THR A C 1
ATOM 67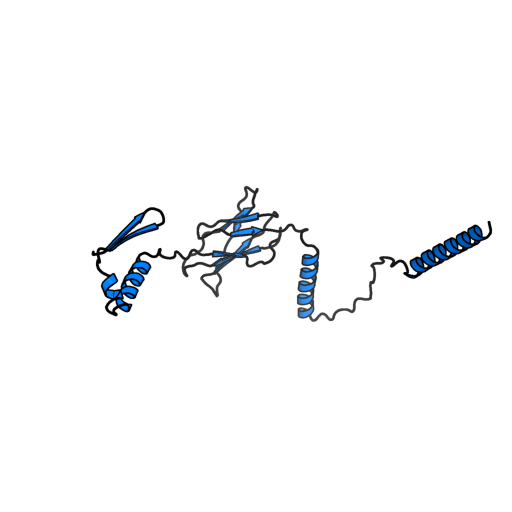7 O O . THR A 1 84 ? -5.161 11.807 -3.206 1.00 89.62 84 THR A O 1
ATOM 680 N N . VAL A 1 85 ? -4.721 12.225 -5.349 1.00 90.56 85 VAL A N 1
ATOM 681 C CA . VAL A 1 85 ? -3.274 12.064 -5.239 1.00 90.56 85 VAL A CA 1
ATOM 682 C C . VAL A 1 85 ? -2.638 13.425 -5.448 1.00 90.56 85 VAL A C 1
ATOM 684 O O . VAL A 1 85 ? -2.937 14.110 -6.430 1.00 90.56 85 VAL A O 1
ATOM 687 N N . LYS A 1 86 ? -1.761 13.807 -4.521 1.00 91.81 86 LYS A N 1
ATOM 688 C CA . LYS A 1 86 ? -0.964 15.033 -4.602 1.00 91.81 86 LYS A CA 1
ATOM 689 C C . LYS A 1 86 ? 0.506 14.675 -4.710 1.00 91.81 86 LYS A C 1
ATOM 691 O O . LYS A 1 86 ? 0.989 13.868 -3.917 1.00 91.81 86 LYS A O 1
ATOM 696 N N . ALA A 1 87 ? 1.202 15.281 -5.663 1.00 90.62 87 ALA A N 1
ATOM 697 C CA . ALA A 1 87 ? 2.656 15.228 -5.723 1.00 90.62 87 ALA A CA 1
ATOM 698 C C . ALA A 1 87 ? 3.245 16.335 -4.839 1.00 90.62 87 ALA A C 1
ATOM 700 O O . ALA A 1 87 ? 2.705 17.442 -4.769 1.00 90.62 87 ALA A O 1
ATOM 701 N N . GLU A 1 88 ? 4.348 16.051 -4.156 1.00 87.75 88 GLU A N 1
ATOM 702 C CA . GLU A 1 88 ? 5.059 17.061 -3.379 1.00 87.75 88 GLU A CA 1
ATOM 703 C C . GLU A 1 88 ? 5.613 18.157 -4.308 1.00 87.75 88 GLU A C 1
ATOM 705 O O . GLU A 1 88 ? 6.265 17.876 -5.313 1.00 87.75 88 GLU A O 1
ATOM 710 N N . GLY A 1 89 ? 5.320 19.423 -3.994 1.00 79.38 89 GLY A N 1
ATOM 711 C CA . GLY A 1 89 ? 5.721 20.564 -4.826 1.00 79.38 89 GLY A CA 1
ATOM 712 C C . GLY A 1 89 ? 4.876 20.774 -6.090 1.00 79.38 89 GLY A C 1
ATOM 713 O O . GLY A 1 89 ? 5.244 21.594 -6.934 1.00 79.38 89 GLY A O 1
ATOM 714 N N . ASP A 1 90 ? 3.751 20.069 -6.231 1.00 79.25 90 ASP A N 1
ATOM 715 C CA . ASP A 1 90 ? 2.737 20.328 -7.253 1.00 79.25 90 ASP A CA 1
ATOM 716 C C . ASP A 1 90 ? 1.438 20.808 -6.591 1.00 79.25 90 ASP A C 1
ATOM 718 O O . ASP A 1 90 ? 0.990 20.259 -5.584 1.00 79.25 90 ASP A O 1
ATOM 722 N N . ALA A 1 91 ? 0.827 21.850 -7.153 1.00 74.12 91 ALA A N 1
ATOM 723 C CA . ALA A 1 91 ? -0.479 22.334 -6.708 1.00 74.12 91 ALA A CA 1
ATOM 724 C C . ALA A 1 91 ? -1.633 21.510 -7.305 1.00 74.12 91 ALA A C 1
ATOM 726 O O . ALA A 1 91 ? -2.783 21.650 -6.888 1.00 74.12 91 ALA A O 1
ATOM 727 N N . THR A 1 92 ? -1.335 20.666 -8.294 1.00 79.88 92 THR A N 1
ATOM 728 C CA . THR A 1 92 ? -2.333 19.903 -9.036 1.00 79.88 92 THR A CA 1
ATOM 729 C C . THR A 1 92 ? -2.716 18.636 -8.280 1.00 79.88 92 THR A C 1
ATOM 731 O O . THR A 1 92 ? -1.889 17.761 -8.026 1.00 79.88 92 THR A O 1
ATOM 734 N N . GLU A 1 93 ? -4.001 18.505 -7.960 1.00 84.88 93 GLU A N 1
ATOM 735 C CA . GLU A 1 93 ? -4.561 17.278 -7.399 1.00 84.88 93 GLU A CA 1
ATOM 736 C C . GLU A 1 93 ? -5.113 16.397 -8.518 1.00 84.88 93 GLU A C 1
ATOM 738 O O . GLU A 1 93 ? -5.936 16.835 -9.324 1.00 84.88 93 GLU A O 1
ATOM 743 N N . SER A 1 94 ? -4.700 15.134 -8.553 1.00 88.19 94 SER A N 1
ATOM 744 C CA . SER A 1 94 ? -5.240 14.158 -9.500 1.00 88.19 94 SER A CA 1
ATOM 745 C C . SER A 1 94 ? -6.285 13.286 -8.820 1.00 88.19 94 SER A C 1
ATOM 747 O O . SER A 1 94 ? -5.999 12.648 -7.810 1.00 88.19 94 SER A O 1
ATOM 749 N N . ARG A 1 95 ? -7.500 13.232 -9.369 1.00 89.19 95 ARG A N 1
ATOM 750 C CA . ARG A 1 95 ? -8.554 12.334 -8.873 1.00 89.19 95 ARG A CA 1
ATOM 751 C C . ARG A 1 95 ? -8.349 10.924 -9.414 1.00 89.19 95 ARG A C 1
ATOM 753 O O . ARG A 1 95 ? -8.136 10.750 -10.611 1.00 89.19 95 ARG A O 1
ATOM 760 N N . VAL A 1 96 ? -8.473 9.931 -8.541 1.00 89.06 96 VAL A N 1
ATOM 761 C CA . VAL A 1 96 ? -8.397 8.510 -8.891 1.00 89.06 96 VAL A CA 1
ATOM 762 C C . VAL A 1 96 ? -9.780 7.893 -8.732 1.00 89.06 96 VAL A C 1
ATOM 764 O O . VAL A 1 96 ? -10.354 7.882 -7.642 1.00 89.06 96 VAL A O 1
ATOM 767 N N . ALA A 1 97 ? -10.320 7.387 -9.839 1.00 88.25 97 ALA A N 1
ATOM 768 C CA . ALA A 1 97 ? -11.561 6.628 -9.833 1.00 88.25 97 ALA A CA 1
ATOM 769 C C . ALA A 1 97 ? -11.280 5.194 -9.373 1.00 88.25 97 ALA A C 1
ATOM 771 O O . ALA A 1 97 ? -10.369 4.540 -9.881 1.00 88.25 97 ALA A O 1
ATOM 772 N N . LEU A 1 98 ? -12.065 4.711 -8.412 1.00 88.69 98 LEU A N 1
ATOM 773 C CA . LEU A 1 98 ? -11.921 3.376 -7.846 1.00 88.69 98 LEU A CA 1
ATOM 774 C C . LEU A 1 98 ? -13.063 2.483 -8.321 1.00 88.69 98 LEU A C 1
ATOM 776 O O . LEU A 1 98 ? -14.232 2.847 -8.212 1.00 88.69 98 LEU A O 1
ATOM 780 N N . ALA A 1 99 ? -12.722 1.294 -8.800 1.00 89.69 99 ALA A N 1
ATOM 781 C CA . ALA A 1 99 ? -13.666 0.229 -9.098 1.00 89.69 99 ALA A CA 1
ATOM 782 C C . ALA A 1 99 ? -13.627 -0.819 -7.981 1.00 89.69 99 ALA A C 1
ATOM 784 O O . ALA A 1 99 ? -12.549 -1.201 -7.523 1.00 89.69 99 ALA A O 1
ATOM 785 N N . GLN A 1 100 ? -14.797 -1.280 -7.542 1.00 89.75 100 GLN A N 1
ATOM 786 C CA . GLN A 1 100 ? -14.909 -2.360 -6.563 1.00 89.75 100 GLN A CA 1
ATOM 787 C C . GLN A 1 100 ? -14.502 -3.696 -7.191 1.00 89.75 100 GLN A C 1
ATOM 789 O O . GLN A 1 100 ? -14.843 -3.977 -8.344 1.00 89.75 100 GLN A O 1
ATOM 794 N N . ASP A 1 101 ? -13.790 -4.520 -6.430 1.00 88.94 101 ASP A N 1
ATOM 795 C CA . ASP A 1 101 ? -13.486 -5.888 -6.828 1.00 88.94 101 ASP A CA 1
ATOM 796 C C . ASP A 1 101 ? -14.755 -6.754 -6.740 1.00 88.94 101 ASP A C 1
ATOM 798 O O . ASP A 1 101 ? -15.513 -6.687 -5.771 1.00 88.94 101 ASP A O 1
ATOM 802 N N . ARG A 1 102 ? -15.006 -7.565 -7.773 1.00 87.69 102 ARG A N 1
ATOM 803 C CA . ARG A 1 102 ? -16.189 -8.438 -7.839 1.00 87.69 102 ARG A CA 1
ATOM 804 C C . ARG A 1 102 ? -16.078 -9.650 -6.918 1.00 87.69 102 ARG A C 1
ATOM 806 O O . ARG A 1 102 ? -17.106 -10.164 -6.491 1.00 87.69 102 ARG A O 1
ATOM 813 N N . LEU A 1 103 ? -14.860 -10.128 -6.663 1.00 89.38 103 LEU A N 1
ATOM 814 C CA . LEU A 1 103 ? -14.602 -11.290 -5.810 1.00 89.38 103 LEU A CA 1
ATOM 815 C C . LEU A 1 103 ? -14.436 -10.880 -4.347 1.00 89.38 103 LEU A C 1
ATOM 817 O O . LEU A 1 103 ? -14.773 -11.646 -3.448 1.00 89.38 103 LEU A O 1
ATOM 821 N N . GLU A 1 104 ? -13.949 -9.662 -4.107 1.00 88.06 104 GLU A N 1
ATOM 822 C CA . GLU A 1 104 ? -13.711 -9.129 -2.769 1.00 88.06 104 GLU A CA 1
ATOM 823 C C . GLU A 1 104 ? -14.413 -7.774 -2.586 1.00 88.06 104 GLU A C 1
ATOM 825 O O . GLU A 1 104 ? -13.792 -6.730 -2.778 1.00 88.06 104 GLU A O 1
ATOM 830 N N . PRO A 1 105 ? -15.685 -7.747 -2.141 1.00 85.56 105 PRO A N 1
ATOM 831 C CA . PRO A 1 105 ? -16.453 -6.505 -2.001 1.00 85.56 105 PRO A CA 1
ATOM 832 C C . PRO A 1 105 ? -15.825 -5.473 -1.055 1.00 85.56 105 PRO A C 1
ATOM 834 O O . PRO A 1 105 ? -16.107 -4.285 -1.160 1.00 85.56 105 PRO A O 1
ATOM 837 N N . ALA A 1 106 ? -14.951 -5.906 -0.143 1.00 86.81 106 ALA A N 1
ATOM 838 C CA . ALA A 1 106 ? -14.191 -5.023 0.737 1.00 86.81 106 ALA A CA 1
ATOM 839 C C . ALA A 1 106 ? -12.947 -4.402 0.068 1.00 86.81 106 ALA A C 1
ATOM 841 O O . ALA A 1 106 ? -12.174 -3.722 0.748 1.00 86.81 106 ALA A O 1
ATOM 842 N N . ARG A 1 107 ? -12.712 -4.635 -1.230 1.00 89.50 107 ARG A N 1
ATOM 843 C CA . ARG A 1 107 ? -11.570 -4.106 -1.981 1.00 89.50 107 ARG A CA 1
ATOM 844 C C . ARG A 1 107 ? -12.019 -3.246 -3.149 1.00 89.50 107 ARG A C 1
ATOM 846 O O . ARG A 1 107 ? -12.953 -3.566 -3.878 1.00 89.50 107 ARG A O 1
ATOM 853 N N . TRP A 1 108 ? -11.279 -2.166 -3.353 1.00 90.50 108 TRP A N 1
ATOM 854 C CA . TRP A 1 108 ? -11.419 -1.270 -4.488 1.00 90.50 108 TRP A CA 1
ATOM 855 C C . TRP A 1 108 ? -10.044 -0.981 -5.074 1.00 90.50 108 TRP A C 1
ATOM 857 O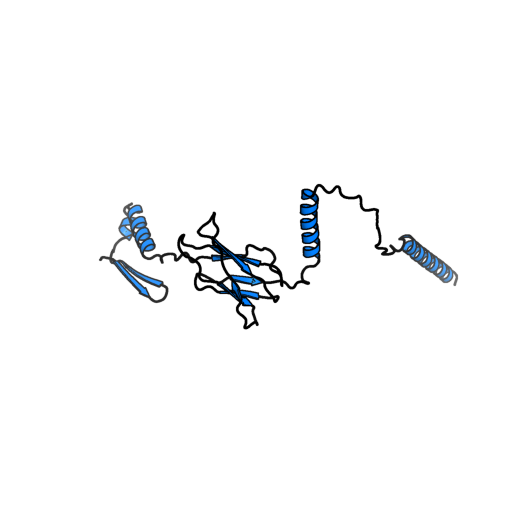 O . TRP A 1 108 ? -9.059 -0.887 -4.339 1.00 90.50 108 TRP A O 1
ATOM 867 N N . ALA A 1 109 ? -9.963 -0.827 -6.390 1.00 92.06 109 ALA A N 1
ATOM 868 C CA . ALA A 1 109 ? -8.724 -0.501 -7.079 1.00 92.06 109 ALA A CA 1
ATOM 869 C C . ALA A 1 109 ? -8.948 0.543 -8.170 1.00 92.06 109 ALA A C 1
ATOM 871 O O . ALA A 1 109 ? -9.995 0.567 -8.815 1.00 92.06 109 ALA A O 1
ATOM 872 N N . GLY A 1 110 ? -7.947 1.385 -8.389 1.00 91.62 110 GLY A N 1
ATOM 873 C CA . GLY A 1 110 ? -7.947 2.394 -9.439 1.00 91.62 110 GLY A CA 1
ATOM 874 C C . GLY A 1 110 ? -6.550 2.595 -9.995 1.00 91.62 110 GLY A C 1
ATOM 875 O O . GLY A 1 110 ? -5.558 2.349 -9.305 1.00 91.62 110 GLY A O 1
ATOM 876 N N . ASP A 1 111 ? -6.487 3.038 -11.242 1.00 93.69 111 ASP A N 1
ATOM 877 C CA . ASP A 1 111 ? -5.228 3.312 -11.919 1.00 93.69 111 ASP A CA 1
ATOM 878 C C . ASP A 1 111 ? -4.926 4.818 -11.855 1.00 93.69 111 ASP A C 1
ATOM 880 O O . ASP A 1 111 ? -5.796 5.665 -12.076 1.00 93.69 111 ASP A O 1
ATOM 884 N N . PHE A 1 112 ? -3.681 5.151 -11.537 1.00 92.88 112 PHE A N 1
ATOM 885 C CA . PHE A 1 112 ? -3.149 6.505 -11.463 1.00 92.88 112 PHE A CA 1
ATOM 886 C C . PHE A 1 112 ? -1.932 6.628 -12.383 1.00 92.88 112 PHE A C 1
ATOM 888 O O . PHE A 1 112 ? -1.087 5.737 -12.425 1.00 92.88 112 PHE A O 1
ATOM 895 N N . TRP A 1 113 ? -1.829 7.743 -13.106 1.00 93.00 113 TRP A N 1
ATOM 896 C CA . TRP A 1 113 ? -0.728 8.021 -14.030 1.00 93.00 113 TRP A CA 1
ATOM 897 C C . TRP A 1 113 ? 0.099 9.204 -13.515 1.00 93.00 113 TRP A C 1
ATOM 899 O O . TRP A 1 113 ? -0.261 10.356 -13.780 1.00 93.00 113 TRP A O 1
ATOM 909 N N . PRO A 1 114 ? 1.188 8.958 -12.767 1.00 92.25 114 PRO A N 1
ATOM 910 C CA . PRO A 1 114 ? 2.043 10.022 -12.268 1.00 92.25 114 PRO A CA 1
ATOM 911 C C . PRO A 1 114 ? 2.783 10.711 -13.418 1.00 92.25 114 PRO A C 1
ATOM 913 O O . PRO A 1 114 ? 3.315 10.060 -14.317 1.00 92.25 114 PRO A O 1
ATOM 916 N N . ARG A 1 115 ? 2.850 12.043 -13.366 1.00 91.31 115 ARG A N 1
ATOM 917 C CA . ARG A 1 115 ? 3.527 12.883 -14.374 1.00 91.31 115 ARG A CA 1
ATOM 918 C C . ARG A 1 115 ? 4.902 13.378 -13.941 1.00 91.31 115 ARG A C 1
ATOM 920 O O . ARG A 1 115 ? 5.632 13.947 -14.745 1.00 91.31 115 ARG A O 1
ATOM 927 N N . ARG A 1 116 ? 5.250 13.207 -12.666 1.00 91.00 116 ARG A N 1
ATOM 928 C CA . ARG A 1 116 ? 6.496 13.703 -12.075 1.00 91.00 116 ARG A CA 1
ATOM 929 C C . ARG A 1 116 ? 7.077 12.653 -11.143 1.00 91.00 116 ARG A C 1
ATOM 931 O O . ARG A 1 116 ? 6.339 11.853 -10.575 1.00 91.00 116 ARG A O 1
ATOM 938 N N . ALA A 1 117 ? 8.398 12.648 -11.026 1.00 93.25 117 ALA A N 1
ATOM 939 C CA . ALA A 1 117 ? 9.095 11.823 -10.053 1.00 93.25 117 ALA A CA 1
ATOM 940 C C . ALA A 1 117 ? 9.067 12.509 -8.681 1.00 93.25 117 ALA A C 1
ATOM 942 O O . ALA A 1 117 ? 9.011 13.739 -8.609 1.00 93.25 117 ALA A O 1
ATOM 943 N N . GLY A 1 118 ? 9.127 11.719 -7.611 1.00 93.88 118 GLY A N 1
ATOM 944 C CA . GLY A 1 118 ? 9.157 12.215 -6.237 1.00 93.88 118 GLY A CA 1
ATOM 945 C C . GLY A 1 118 ? 8.080 11.622 -5.334 1.00 93.88 118 GLY A C 1
ATOM 946 O O . GLY A 1 118 ? 7.377 10.672 -5.699 1.00 93.88 118 GLY A O 1
ATOM 947 N N . TRP A 1 119 ? 7.947 12.201 -4.140 1.00 94.69 119 TRP A N 1
ATOM 948 C CA . TRP A 1 119 ? 6.928 11.809 -3.174 1.00 94.69 119 TRP A CA 1
ATOM 949 C C . TRP A 1 119 ? 5.534 12.206 -3.639 1.00 94.69 119 TRP A C 1
ATOM 951 O O . TRP A 1 119 ? 5.285 13.325 -4.089 1.00 94.69 119 TRP A O 1
ATOM 961 N N . HIS A 1 120 ? 4.616 11.263 -3.495 1.00 94.44 120 HIS A N 1
ATOM 962 C CA . HIS A 1 120 ? 3.195 11.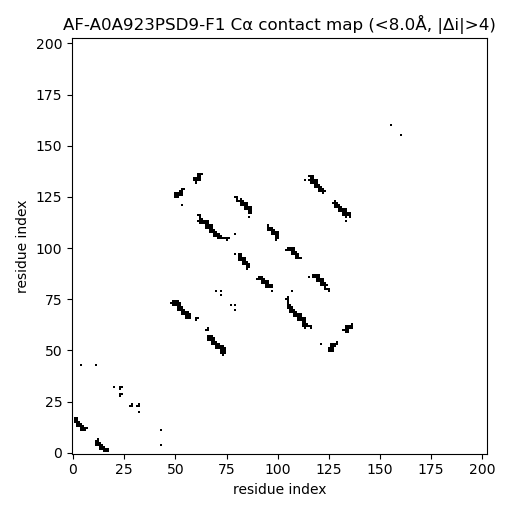438 -3.709 1.00 94.44 120 HIS A CA 1
ATOM 963 C C . HIS A 1 120 ? 2.449 10.970 -2.465 1.00 94.44 120 HIS A C 1
ATOM 965 O O . HIS A 1 120 ? 2.857 10.010 -1.810 1.00 94.44 120 HIS A O 1
ATOM 971 N N . ARG A 1 121 ? 1.331 11.629 -2.166 1.00 93.19 121 ARG A N 1
ATOM 972 C CA . ARG A 1 121 ? 0.430 11.269 -1.072 1.00 93.19 121 ARG A CA 1
ATOM 973 C C . ARG A 1 121 ? -0.970 11.035 -1.614 1.00 93.19 121 ARG A C 1
ATOM 975 O O . ARG A 1 121 ? -1.547 11.914 -2.258 1.00 93.19 121 ARG A O 1
ATOM 982 N N . VAL A 1 122 ? -1.527 9.867 -1.317 1.00 91.88 122 VAL A N 1
ATOM 983 C CA . VAL A 1 122 ? -2.958 9.593 -1.460 1.00 91.88 122 VAL A CA 1
ATOM 984 C C . VAL A 1 122 ? -3.684 10.242 -0.289 1.00 91.88 122 VAL A C 1
ATOM 986 O O . VAL A 1 122 ? -3.378 9.966 0.871 1.00 91.88 122 VAL A O 1
ATOM 989 N N . VAL A 1 123 ? -4.658 11.085 -0.597 1.00 87.75 123 VAL A N 1
ATOM 990 C CA . VAL A 1 123 ? -5.556 11.735 0.350 1.00 87.75 123 VAL A CA 1
ATOM 991 C C . VAL A 1 123 ? -6.968 11.211 0.098 1.00 87.75 123 VAL A C 1
ATOM 993 O O . VAL A 1 123 ? -7.442 11.138 -1.034 1.00 87.75 123 VAL A O 1
ATOM 996 N N . SER A 1 124 ? -7.631 10.809 1.175 1.00 80.62 124 SER A N 1
ATOM 997 C CA . SER A 1 124 ? -8.990 10.279 1.169 1.00 80.62 124 SER A CA 1
ATOM 998 C C . SER A 1 124 ? -9.686 10.729 2.447 1.00 80.62 124 SER A C 1
ATOM 1000 O O . SER A 1 124 ? -9.050 10.831 3.494 1.00 80.62 124 SER A O 1
ATOM 1002 N N . GLU A 1 125 ? -10.993 10.975 2.376 1.00 74.06 125 GLU A N 1
ATOM 1003 C CA . GLU A 1 125 ? -11.818 11.194 3.571 1.00 74.06 125 GLU A CA 1
ATOM 1004 C C . GLU A 1 125 ? -12.010 9.892 4.365 1.00 74.06 125 GLU A C 1
ATOM 1006 O O . GLU A 1 125 ? -12.176 9.898 5.586 1.00 74.06 125 GLU A O 1
ATOM 1011 N N . ALA A 1 126 ? -11.945 8.754 3.668 1.00 67.00 126 ALA A N 1
ATOM 1012 C CA . ALA A 1 126 ? -11.985 7.428 4.255 1.00 67.00 126 ALA A CA 1
ATOM 1013 C C . ALA A 1 126 ? -10.552 6.941 4.523 1.00 67.00 126 ALA A C 1
ATOM 1015 O O . ALA A 1 126 ? -9.831 6.587 3.590 1.00 67.00 126 ALA A O 1
ATOM 1016 N N . GLY A 1 127 ? -10.165 6.911 5.801 1.00 70.44 127 GLY A N 1
ATOM 1017 C CA . GLY A 1 127 ? -8.935 6.286 6.302 1.00 70.44 127 GLY A CA 1
ATOM 1018 C C . GLY A 1 127 ? -7.682 7.143 6.324 1.00 70.44 127 GLY A C 1
ATOM 1019 O O . GLY A 1 127 ? -7.727 8.362 6.192 1.00 70.44 127 GLY A O 1
ATOM 1020 N N . ASP A 1 128 ? -6.564 6.463 6.557 1.00 75.50 128 ASP A N 1
ATOM 1021 C CA . ASP A 1 128 ? -5.248 7.085 6.612 1.00 75.50 128 ASP A CA 1
ATOM 1022 C C . ASP A 1 128 ? -4.650 7.123 5.200 1.00 75.50 128 ASP A C 1
ATOM 1024 O O . ASP A 1 128 ? -4.750 6.150 4.449 1.00 75.50 128 ASP A O 1
ATOM 1028 N N . GLY A 1 129 ? -4.059 8.259 4.829 1.00 84.75 129 GLY A N 1
ATOM 1029 C CA . GLY A 1 129 ? -3.418 8.441 3.528 1.00 84.75 129 GLY A CA 1
ATOM 1030 C C . GLY A 1 129 ? -2.215 7.518 3.316 1.00 84.75 129 GLY A C 1
ATOM 1031 O O . GLY A 1 129 ? -1.673 6.949 4.264 1.00 84.75 129 GLY A O 1
ATOM 1032 N N . LEU A 1 130 ? -1.787 7.384 2.061 1.00 91.31 130 LEU A N 1
ATOM 1033 C CA . LEU A 1 130 ? -0.623 6.579 1.682 1.00 91.31 130 LEU A CA 1
ATOM 1034 C C . LEU A 1 130 ? 0.430 7.448 1.012 1.00 91.31 130 LEU A C 1
ATOM 1036 O O . LEU A 1 130 ? 0.152 8.050 -0.023 1.00 91.31 130 LEU A O 1
ATOM 1040 N N . ASP A 1 131 ? 1.637 7.436 1.563 1.00 93.69 131 ASP A N 1
ATOM 1041 C CA . ASP A 1 131 ? 2.806 8.053 0.947 1.00 93.69 131 ASP A CA 1
ATOM 1042 C C . ASP A 1 131 ? 3.561 7.034 0.105 1.00 93.69 131 ASP A C 1
ATOM 1044 O O . ASP A 1 131 ? 3.795 5.902 0.537 1.00 93.69 131 ASP A O 1
ATOM 1048 N N . PHE A 1 132 ? 3.951 7.434 -1.099 1.00 94.25 132 PHE A N 1
ATOM 1049 C CA . PHE A 1 132 ? 4.728 6.597 -1.998 1.00 94.25 132 PHE A CA 1
ATOM 1050 C C . PHE A 1 132 ? 5.669 7.417 -2.874 1.00 94.25 132 PHE A C 1
ATOM 1052 O O . PHE A 1 132 ? 5.423 8.585 -3.169 1.00 94.25 132 PHE A O 1
ATOM 1059 N N . TRP A 1 133 ? 6.759 6.784 -3.296 1.00 93.94 133 TRP A N 1
ATOM 1060 C CA . TRP A 1 133 ? 7.753 7.384 -4.175 1.00 93.94 133 TRP A CA 1
ATOM 1061 C C . TRP A 1 133 ? 7.536 6.934 -5.619 1.00 93.94 133 TRP A C 1
ATOM 1063 O O . TRP A 1 133 ? 7.286 5.755 -5.875 1.00 93.94 133 TRP A O 1
ATOM 1073 N N . VAL A 1 134 ? 7.646 7.874 -6.557 1.00 94.06 134 VAL A N 1
ATOM 1074 C CA . VAL A 1 134 ? 7.616 7.608 -7.998 1.00 94.06 134 VAL A CA 1
ATOM 1075 C C . VAL A 1 134 ? 8.989 7.879 -8.591 1.00 94.06 134 VAL A C 1
ATOM 1077 O O . VAL A 1 134 ? 9.513 8.989 -8.478 1.00 94.06 134 VAL A O 1
ATOM 1080 N N . ASP A 1 135 ? 9.544 6.883 -9.275 1.00 92.00 135 ASP A N 1
ATOM 1081 C CA . ASP A 1 135 ? 10.835 6.998 -9.945 1.00 92.00 135 ASP A CA 1
ATOM 1082 C C . ASP A 1 135 ? 10.741 7.733 -11.290 1.00 92.00 135 ASP A C 1
ATOM 1084 O O . ASP A 1 135 ? 9.755 7.625 -12.029 1.00 92.00 135 ASP A O 1
ATOM 1088 N N . ALA A 1 136 ? 11.818 8.442 -11.640 1.00 90.12 136 ALA A N 1
ATOM 1089 C CA . ALA A 1 136 ? 12.005 9.007 -12.973 1.00 90.12 136 ALA A CA 1
ATOM 1090 C C . ALA A 1 136 ? 12.146 7.902 -14.035 1.00 90.12 136 ALA A C 1
ATOM 1092 O O . ALA A 1 136 ? 12.576 6.784 -13.744 1.00 90.12 136 ALA A O 1
ATOM 1093 N N . VAL A 1 137 ? 11.830 8.216 -15.292 1.00 83.44 137 VAL A N 1
ATOM 1094 C CA . VAL A 1 137 ? 11.871 7.247 -16.405 1.00 83.44 137 VAL A CA 1
ATOM 1095 C C . VAL A 1 137 ? 13.292 6.711 -16.646 1.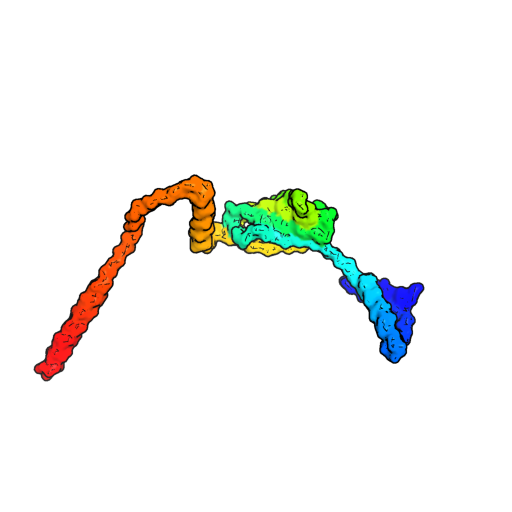00 83.44 137 VAL A C 1
ATOM 1097 O O . VAL A 1 137 ? 13.492 5.554 -17.041 1.00 83.44 137 VAL A O 1
ATOM 1100 N N . GLU A 1 138 ? 14.297 7.542 -16.388 1.00 83.75 138 GLU A N 1
ATOM 1101 C CA . GLU A 1 138 ? 15.720 7.252 -16.564 1.00 83.75 138 GLU A CA 1
ATOM 1102 C C . GLU A 1 138 ? 16.321 6.500 -15.372 1.00 83.75 138 GLU A C 1
ATOM 1104 O O . GLU A 1 138 ? 17.436 5.983 -15.472 1.00 83.75 138 GLU A O 1
ATOM 1109 N N . ALA A 1 139 ? 15.591 6.399 -14.259 1.00 77.25 139 ALA A N 1
ATOM 1110 C CA . ALA A 1 139 ? 16.062 5.685 -13.087 1.00 77.25 139 ALA A CA 1
ATOM 1111 C C . ALA A 1 139 ? 16.153 4.173 -13.381 1.00 77.25 139 ALA A C 1
ATOM 1113 O O . ALA A 1 139 ? 15.286 3.577 -14.027 1.00 77.25 139 ALA A O 1
ATOM 1114 N N . TRP A 1 140 ? 17.229 3.545 -12.900 1.00 79.19 140 TRP A N 1
ATOM 1115 C CA . TRP A 1 140 ? 17.435 2.089 -12.918 1.00 79.19 140 TRP A CA 1
ATOM 1116 C C . TRP A 1 140 ? 17.416 1.427 -14.316 1.00 79.19 140 TRP A C 1
ATOM 1118 O O . TRP A 1 140 ? 16.610 0.526 -14.583 1.00 79.19 140 TRP A O 1
ATOM 1128 N N . PRO A 1 141 ? 18.351 1.780 -15.221 1.00 83.56 141 PRO A N 1
ATOM 1129 C CA . PRO A 1 141 ? 18.405 1.218 -16.576 1.00 83.56 141 PRO A CA 1
ATOM 1130 C C . PRO A 1 141 ? 18.555 -0.314 -16.599 1.00 83.56 141 PRO A C 1
ATOM 1132 O O . PRO A 1 141 ? 18.000 -0.971 -17.481 1.00 83.56 141 PRO A O 1
ATOM 1135 N N . GLY A 1 142 ? 19.249 -0.897 -15.614 1.00 84.81 142 GLY A N 1
ATOM 1136 C CA . GLY A 1 142 ? 19.408 -2.350 -15.483 1.00 84.81 142 GLY A CA 1
ATOM 1137 C C . GLY A 1 142 ? 1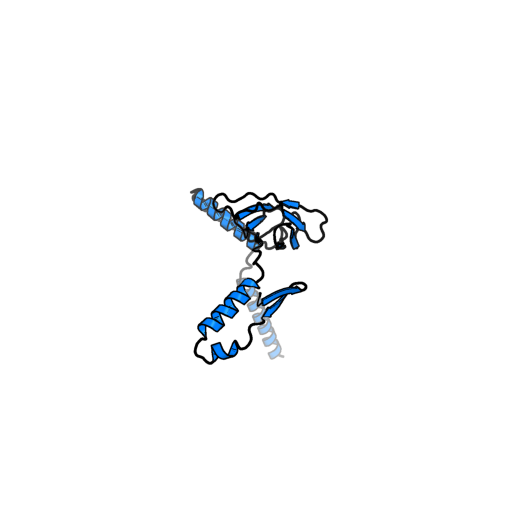8.093 -3.077 -15.192 1.00 84.81 142 GLY A C 1
ATOM 1138 O O . GLY A 1 142 ? 17.770 -4.052 -15.868 1.00 84.81 142 GLY A O 1
ATOM 1139 N N . VAL A 1 143 ? 17.288 -2.553 -14.261 1.00 82.06 143 VAL A N 1
ATOM 1140 C CA . VAL A 1 143 ? 15.963 -3.106 -13.926 1.00 82.06 143 VAL A CA 1
ATOM 1141 C C . VAL A 1 143 ? 15.041 -3.034 -15.141 1.00 82.06 143 VAL A C 1
ATOM 1143 O O . VAL A 1 143 ? 14.361 -4.002 -15.470 1.00 82.06 143 VAL A O 1
ATOM 1146 N N . ARG A 1 144 ? 15.083 -1.926 -15.891 1.00 80.56 144 ARG A N 1
ATOM 1147 C CA . ARG A 1 144 ? 14.324 -1.783 -17.144 1.00 80.56 144 ARG A CA 1
ATOM 1148 C C . ARG A 1 144 ? 14.733 -2.802 -18.201 1.00 80.56 144 ARG A C 1
ATOM 1150 O O . ARG A 1 144 ? 13.866 -3.362 -18.870 1.00 80.56 144 ARG A O 1
ATOM 1157 N N . ALA A 1 145 ? 16.035 -3.013 -18.384 1.00 84.75 145 ALA A N 1
ATOM 1158 C CA . ALA A 1 145 ? 16.531 -4.004 -19.329 1.00 84.75 145 ALA A CA 1
ATOM 1159 C C . ALA A 1 145 ? 16.062 -5.413 -18.943 1.00 84.75 145 ALA A C 1
ATOM 1161 O O . ALA A 1 145 ? 15.643 -6.163 -19.822 1.00 84.75 145 ALA A O 1
ATOM 1162 N N . GLN A 1 146 ? 16.067 -5.737 -17.648 1.00 86.38 146 GLN A N 1
ATOM 1163 C CA . GLN A 1 146 ? 15.589 -7.022 -17.149 1.00 86.38 146 GLN A CA 1
ATOM 1164 C C . GLN A 1 146 ? 14.078 -7.192 -17.346 1.00 86.38 146 GLN A C 1
ATOM 1166 O O . GLN A 1 146 ? 13.670 -8.140 -18.005 1.00 86.38 146 GLN A O 1
ATOM 1171 N N . MET A 1 147 ? 13.260 -6.220 -16.930 1.00 83.38 147 MET A N 1
ATOM 1172 C CA . MET A 1 147 ? 11.803 -6.259 -17.132 1.00 83.38 147 MET A CA 1
ATOM 1173 C C . MET A 1 147 ? 11.416 -6.432 -18.607 1.00 83.38 147 MET A C 1
ATOM 1175 O O . MET A 1 147 ? 10.487 -7.168 -18.928 1.00 83.38 147 MET A O 1
ATOM 1179 N N . LYS A 1 148 ? 12.138 -5.775 -19.527 1.00 85.44 148 LYS A N 1
ATOM 1180 C CA . LYS A 1 148 ? 11.921 -5.956 -20.971 1.00 85.44 148 LYS A CA 1
ATOM 1181 C C . LYS A 1 148 ? 12.260 -7.371 -21.432 1.00 85.44 148 LYS A C 1
ATOM 1183 O O . LYS A 1 148 ? 11.535 -7.916 -22.262 1.00 85.44 148 LYS A O 1
ATOM 1188 N N . ARG A 1 149 ? 13.354 -7.952 -20.930 1.00 87.69 149 ARG A N 1
ATOM 1189 C CA . ARG A 1 149 ? 13.734 -9.337 -21.242 1.00 87.69 149 ARG A CA 1
ATOM 1190 C C . ARG A 1 149 ? 12.679 -10.311 -20.734 1.00 87.69 149 ARG A C 1
ATOM 1192 O O . ARG A 1 149 ? 12.256 -11.154 -21.514 1.00 87.69 149 ARG A O 1
ATOM 1199 N N . ASP A 1 150 ? 12.208 -10.135 -19.503 1.00 88.00 150 ASP A N 1
ATOM 1200 C CA . ASP A 1 150 ? 11.204 -11.008 -18.887 1.00 88.00 150 ASP A CA 1
ATOM 1201 C C . ASP A 1 150 ? 9.865 -10.930 -19.635 1.00 88.00 150 ASP A C 1
ATOM 1203 O O . ASP A 1 150 ? 9.310 -11.955 -20.023 1.00 88.00 150 ASP A O 1
ATOM 1207 N N . ALA A 1 151 ? 9.395 -9.718 -19.955 1.00 86.19 151 ALA A N 1
ATOM 1208 C CA . ALA A 1 151 ? 8.187 -9.527 -20.759 1.00 86.19 151 ALA A CA 1
ATOM 1209 C C . ALA A 1 151 ? 8.322 -10.135 -22.167 1.00 86.19 151 ALA A C 1
ATOM 1211 O O . ALA A 1 151 ? 7.393 -10.769 -22.663 1.00 86.19 151 ALA A O 1
ATOM 1212 N N . THR A 1 152 ? 9.490 -9.990 -22.804 1.00 88.69 152 THR A N 1
ATOM 1213 C CA . THR A 1 152 ? 9.751 -10.597 -24.120 1.00 88.69 152 THR A CA 1
ATOM 1214 C C . THR A 1 152 ? 9.793 -12.122 -24.030 1.00 88.69 152 THR A C 1
ATOM 1216 O O . THR A 1 152 ? 9.304 -12.793 -24.934 1.00 88.69 152 THR A O 1
ATOM 1219 N N . ALA A 1 153 ? 10.356 -12.679 -22.954 1.00 88.25 153 ALA A N 1
ATOM 1220 C CA . ALA A 1 153 ? 10.425 -14.120 -22.737 1.00 88.25 153 ALA A CA 1
ATOM 1221 C C . ALA A 1 153 ? 9.030 -14.736 -22.565 1.00 88.25 153 ALA A C 1
ATOM 1223 O O . ALA A 1 153 ? 8.764 -15.780 -23.156 1.00 88.25 153 ALA A O 1
ATOM 1224 N N . LEU A 1 154 ? 8.132 -14.068 -21.829 1.00 87.06 154 LEU A N 1
ATOM 1225 C CA . LEU A 1 154 ? 6.735 -14.491 -21.684 1.00 87.06 154 LEU A CA 1
ATOM 1226 C C . LEU A 1 154 ? 6.014 -14.509 -23.036 1.00 87.06 154 LEU A C 1
ATOM 1228 O O . LEU A 1 154 ? 5.467 -15.538 -23.426 1.00 87.06 154 LEU A O 1
ATOM 1232 N N . VAL A 1 155 ? 6.105 -13.417 -23.801 1.00 86.25 155 VAL A N 1
ATOM 1233 C CA . VAL A 1 155 ? 5.491 -13.344 -25.136 1.00 86.25 155 VAL A CA 1
ATOM 1234 C C . VAL A 1 155 ? 6.086 -14.398 -26.072 1.00 86.25 155 VAL A C 1
ATOM 1236 O O . VAL A 1 155 ? 5.346 -15.057 -26.795 1.00 86.25 155 VAL A O 1
ATOM 1239 N N . ALA A 1 156 ? 7.405 -14.610 -26.058 1.00 85.06 156 ALA A N 1
ATOM 1240 C CA . ALA A 1 156 ? 8.054 -15.625 -26.889 1.00 85.06 156 ALA A CA 1
ATOM 1241 C C . ALA A 1 156 ? 7.608 -17.052 -26.526 1.00 85.06 156 ALA A C 1
ATOM 1243 O O . ALA A 1 156 ? 7.410 -17.869 -27.427 1.00 85.06 156 ALA A O 1
ATOM 1244 N N . ALA A 1 157 ? 7.413 -17.336 -25.234 1.00 82.94 157 ALA A N 1
ATOM 1245 C CA . ALA A 1 157 ? 6.901 -18.617 -24.756 1.00 82.94 157 ALA A CA 1
ATOM 1246 C C . ALA A 1 157 ? 5.446 -18.855 -25.195 1.00 82.94 157 ALA A C 1
ATOM 1248 O O . ALA A 1 157 ? 5.117 -19.954 -25.639 1.00 82.94 157 ALA A O 1
ATOM 1249 N N . GLU A 1 158 ? 4.594 -17.828 -25.133 1.00 82.56 158 GLU A N 1
ATOM 1250 C CA . GLU A 1 158 ? 3.186 -17.908 -25.548 1.00 82.56 158 GLU A CA 1
ATOM 1251 C C . GLU A 1 158 ? 3.010 -17.965 -27.070 1.00 82.56 158 GLU A C 1
ATOM 1253 O O . GLU A 1 158 ? 2.111 -18.635 -27.574 1.00 82.56 158 GLU A O 1
ATOM 1258 N N . SER A 1 159 ? 3.884 -17.295 -27.823 1.00 77.31 159 SER A N 1
ATOM 1259 C CA . SER A 1 159 ? 3.747 -17.171 -29.279 1.00 77.31 159 SER A CA 1
ATOM 1260 C C . SER A 1 159 ? 4.138 -18.442 -30.040 1.00 77.31 159 SER A C 1
ATOM 1262 O O . SER A 1 159 ? 3.990 -18.481 -31.260 1.00 77.31 159 SER A O 1
ATOM 1264 N N . GLY A 1 160 ? 4.714 -19.454 -29.373 1.00 66.19 160 GLY A N 1
ATOM 1265 C CA . GLY A 1 160 ? 5.247 -20.655 -30.032 1.00 66.19 160 GLY A CA 1
ATOM 1266 C C . GLY A 1 160 ? 6.305 -20.352 -31.105 1.00 66.19 160 GLY A C 1
ATOM 1267 O O . GLY A 1 160 ? 6.663 -21.223 -31.901 1.00 66.19 160 GLY A O 1
ATOM 1268 N N . LEU A 1 161 ? 6.799 -19.110 -31.150 1.00 62.53 161 LEU A N 1
ATOM 1269 C CA . LEU A 1 161 ? 7.788 -18.657 -32.107 1.00 62.53 161 LEU A CA 1
ATOM 1270 C C . LEU A 1 161 ? 9.087 -19.362 -31.745 1.00 62.53 161 LEU A C 1
ATOM 1272 O O . LEU A 1 161 ? 9.737 -19.035 -30.752 1.00 62.53 161 LEU A O 1
ATOM 1276 N N . ARG A 1 162 ? 9.457 -20.354 -32.563 1.00 58.22 162 ARG A N 1
ATOM 1277 C CA . ARG A 1 162 ? 10.803 -20.924 -32.542 1.00 58.22 162 ARG A CA 1
ATOM 1278 C C . ARG A 1 162 ? 11.779 -19.748 -32.526 1.00 58.22 162 ARG A C 1
ATOM 1280 O O . ARG A 1 162 ? 11.660 -18.892 -33.407 1.00 58.22 162 ARG A O 1
ATOM 1287 N N . PRO A 1 163 ? 12.724 -19.685 -31.571 1.00 59.31 163 PRO A N 1
ATOM 1288 C CA . PRO A 1 163 ? 13.783 -18.704 -31.657 1.00 59.31 163 PRO A CA 1
ATOM 1289 C C . PRO A 1 163 ? 14.451 -18.925 -33.009 1.00 59.31 163 PRO A C 1
ATOM 1291 O O . PRO A 1 163 ? 15.063 -19.968 -33.246 1.00 59.31 163 PRO A O 1
ATOM 1294 N N . VAL A 1 164 ? 14.269 -17.974 -33.927 1.00 59.50 164 VAL A N 1
ATOM 1295 C CA . VAL A 1 164 ? 15.127 -17.879 -35.099 1.00 59.50 164 VAL A CA 1
ATOM 1296 C C . VAL A 1 164 ? 16.504 -17.741 -34.490 1.00 59.50 164 VAL A C 1
ATOM 1298 O O . VAL A 1 164 ? 16.758 -16.764 -33.781 1.00 59.50 164 VAL A O 1
ATOM 1301 N N . ALA A 1 165 ? 17.329 -18.779 -34.648 1.00 57.53 165 ALA A N 1
ATOM 1302 C CA . ALA A 1 165 ? 18.719 -18.736 -34.251 1.00 57.53 165 ALA A CA 1
ATOM 1303 C C . ALA A 1 165 ? 19.255 -17.427 -34.819 1.00 57.53 165 ALA A C 1
ATOM 1305 O O . ALA A 1 165 ? 19.304 -17.259 -36.039 1.00 57.53 165 ALA A O 1
ATOM 1306 N N . ARG A 1 166 ? 19.517 -16.455 -33.938 1.00 52.44 166 ARG A N 1
ATOM 1307 C CA . ARG A 1 166 ? 20.141 -15.209 -34.350 1.00 52.44 166 ARG A CA 1
ATOM 1308 C C . ARG A 1 166 ? 21.411 -15.649 -35.052 1.00 52.44 166 ARG A C 1
ATOM 1310 O O . ARG A 1 166 ? 22.280 -16.242 -34.414 1.00 52.44 166 ARG A O 1
ATOM 1317 N N . ALA A 1 167 ? 21.482 -15.391 -36.357 1.00 52.22 167 ALA A N 1
ATOM 1318 C CA . ALA A 1 167 ? 22.762 -15.263 -37.014 1.00 52.22 167 ALA A CA 1
ATOM 1319 C C . ALA A 1 167 ? 23.595 -14.358 -36.105 1.00 52.22 167 ALA A C 1
ATOM 1321 O O . ALA A 1 167 ? 23.096 -13.340 -35.618 1.00 52.22 167 ALA A O 1
ATOM 1322 N N . ASP A 1 168 ? 24.780 -14.847 -35.770 1.00 47.41 168 ASP A N 1
ATOM 1323 C CA . ASP A 1 168 ? 25.705 -14.315 -34.783 1.00 47.41 168 ASP A CA 1
ATOM 1324 C C . ASP A 1 168 ? 26.161 -12.914 -35.240 1.00 47.41 168 ASP A C 1
ATOM 1326 O O . ASP A 1 168 ? 27.272 -12.717 -35.720 1.00 47.41 168 ASP A O 1
ATOM 1330 N N . GLU A 1 169 ? 25.290 -11.910 -35.132 1.00 50.75 169 GLU A N 1
ATOM 1331 C CA . GLU A 1 169 ? 25.649 -10.503 -35.230 1.00 50.75 169 GLU A CA 1
ATOM 1332 C C . GLU A 1 169 ? 26.331 -10.125 -33.916 1.00 50.75 169 GLU A C 1
ATOM 1334 O O . GLU A 1 169 ? 25.821 -9.377 -33.079 1.00 50.75 169 GLU A O 1
ATOM 1339 N N . ARG A 1 170 ? 27.550 -10.646 -33.743 1.00 45.84 170 ARG A N 1
ATOM 1340 C CA . ARG A 1 170 ? 28.580 -10.079 -32.868 1.00 45.84 170 ARG A CA 1
ATOM 1341 C C . ARG A 1 170 ? 29.058 -8.759 -33.470 1.00 45.84 170 ARG A C 1
ATOM 1343 O O . ARG A 1 170 ? 30.226 -8.573 -33.781 1.00 45.84 170 ARG A O 1
ATOM 1350 N N . GLY A 1 171 ? 28.130 -7.825 -33.629 1.00 49.78 171 GLY A N 1
ATOM 1351 C CA . GLY A 1 171 ? 28.378 -6.430 -33.951 1.00 49.78 171 GLY A CA 1
ATOM 1352 C C . GLY A 1 171 ? 28.541 -5.627 -32.668 1.00 49.78 171 GLY A C 1
ATOM 1353 O O . GLY A 1 171 ? 27.774 -4.710 -32.410 1.00 49.78 171 GLY A O 1
ATOM 1354 N N . ASN A 1 172 ? 29.508 -5.992 -31.827 1.00 46.53 172 ASN A N 1
ATOM 1355 C CA . ASN A 1 172 ? 29.994 -5.089 -30.789 1.00 46.53 172 ASN A CA 1
ATOM 1356 C C . ASN A 1 172 ? 31.513 -5.226 -30.720 1.00 46.53 172 ASN A C 1
ATOM 1358 O O . ASN A 1 172 ? 32.077 -5.875 -29.841 1.00 46.53 172 ASN A O 1
ATOM 1362 N N . GLY A 1 173 ? 32.162 -4.652 -31.734 1.00 50.53 173 GLY A N 1
ATOM 1363 C CA . GLY A 1 173 ? 33.607 -4.515 -31.837 1.00 50.53 173 GLY A CA 1
ATOM 1364 C C . GLY A 1 173 ? 34.138 -3.563 -30.773 1.00 50.53 173 GLY A C 1
ATOM 1365 O O . GLY A 1 173 ? 34.626 -2.482 -31.079 1.00 50.53 173 GLY A O 1
ATOM 1366 N N . ARG A 1 174 ? 34.091 -3.975 -29.507 1.00 53.34 174 ARG A N 1
ATOM 1367 C CA . ARG A 1 174 ? 35.127 -3.561 -28.572 1.00 53.34 174 ARG A CA 1
ATOM 1368 C C . ARG A 1 174 ? 36.326 -4.392 -28.992 1.00 53.34 174 ARG A C 1
ATOM 1370 O O . ARG A 1 174 ? 36.355 -5.584 -28.706 1.00 53.34 174 ARG A O 1
ATOM 1377 N N . ALA A 1 175 ? 37.222 -3.804 -29.786 1.00 57.41 175 ALA A N 1
ATOM 1378 C CA . ALA A 1 175 ? 38.469 -4.450 -30.164 1.00 57.41 175 ALA A CA 1
ATOM 1379 C C . ALA A 1 175 ? 39.150 -4.880 -28.862 1.00 57.41 175 ALA A C 1
ATOM 1381 O O . ALA A 1 175 ? 39.664 -4.050 -28.112 1.00 57.41 175 ALA A O 1
ATOM 1382 N N . VAL A 1 176 ? 39.030 -6.166 -28.535 1.00 65.25 176 VAL A N 1
ATOM 1383 C CA . VAL A 1 176 ? 39.718 -6.762 -27.401 1.00 65.25 176 VAL A CA 1
ATOM 1384 C C . VAL A 1 176 ? 41.171 -6.666 -27.807 1.00 65.25 176 VAL A C 1
ATOM 1386 O O . VAL A 1 176 ? 41.599 -7.364 -28.725 1.00 65.25 176 VAL A O 1
ATOM 1389 N N . MET A 1 177 ? 41.884 -5.693 -27.239 1.00 68.38 177 MET A N 1
ATOM 1390 C CA . MET A 1 177 ? 43.294 -5.523 -27.535 1.00 68.38 177 MET A CA 1
ATOM 1391 C C . MET A 1 177 ? 43.960 -6.868 -27.231 1.00 68.38 177 MET A C 1
ATOM 1393 O O . MET A 1 177 ? 43.798 -7.352 -26.108 1.00 68.38 177 MET A O 1
ATOM 1397 N N . PRO A 1 178 ? 44.607 -7.517 -28.215 1.00 82.75 178 PRO A N 1
ATOM 1398 C CA . PRO A 1 178 ? 45.112 -8.863 -28.020 1.00 82.75 178 PRO A CA 1
ATOM 1399 C C . PRO A 1 178 ? 46.024 -8.926 -26.794 1.00 82.75 178 PRO A C 1
ATOM 1401 O O . PRO A 1 178 ? 46.956 -8.130 -26.681 1.00 82.75 178 PRO A O 1
ATOM 1404 N N . GLU A 1 179 ? 45.776 -9.865 -25.882 1.00 81.56 179 GLU A N 1
ATOM 1405 C CA . GLU A 1 179 ? 46.510 -9.967 -24.609 1.00 81.56 179 GLU A CA 1
ATOM 1406 C C . GLU A 1 179 ? 48.032 -10.114 -24.809 1.00 81.56 179 GLU A C 1
ATOM 1408 O O . GLU A 1 179 ? 48.821 -9.702 -23.959 1.00 81.56 179 GLU A O 1
ATOM 1413 N N . TRP A 1 180 ? 48.465 -10.600 -25.981 1.00 90.31 180 TRP A N 1
ATOM 1414 C CA . TRP A 1 180 ? 49.877 -10.702 -26.356 1.00 90.31 180 TRP A CA 1
ATOM 1415 C C . TRP A 1 180 ? 50.594 -9.348 -26.456 1.00 90.31 180 TRP A C 1
ATOM 1417 O O . TRP A 1 180 ? 51.808 -9.303 -26.266 1.00 90.31 180 TRP A O 1
ATOM 1427 N N . LEU A 1 181 ? 49.880 -8.242 -26.707 1.00 91.81 181 LEU A N 1
ATOM 1428 C CA . LEU A 1 181 ? 50.488 -6.907 -26.764 1.00 91.81 181 LEU A CA 1
ATOM 1429 C C . LEU A 1 181 ? 51.049 -6.483 -25.404 1.00 91.81 181 LEU A C 1
ATOM 1431 O O . LEU A 1 181 ? 52.139 -5.917 -25.346 1.00 91.81 181 LEU A O 1
ATOM 1435 N N . TRP A 1 182 ? 50.362 -6.811 -24.306 1.00 89.38 182 TRP A N 1
ATOM 1436 C CA . TRP A 1 182 ? 50.871 -6.547 -22.957 1.00 89.38 182 TRP A CA 1
ATOM 1437 C C . TRP A 1 182 ? 52.135 -7.353 -22.662 1.00 89.38 182 TRP A C 1
ATOM 1439 O O . TRP A 1 182 ? 53.097 -6.815 -22.114 1.00 89.38 182 TRP A O 1
ATOM 1449 N N . VAL A 1 183 ? 52.164 -8.618 -23.088 1.00 92.25 183 VAL A N 1
ATOM 1450 C CA . VAL A 1 183 ? 53.346 -9.479 -22.956 1.00 92.25 183 VAL A CA 1
ATOM 1451 C C . VAL A 1 183 ? 54.512 -8.925 -23.777 1.00 92.25 183 VAL A C 1
ATOM 1453 O O . VAL A 1 183 ? 55.624 -8.838 -23.265 1.00 92.25 183 VAL A O 1
ATOM 1456 N N . ALA A 1 184 ? 54.273 -8.485 -25.015 1.00 94.81 184 ALA A N 1
ATOM 1457 C CA . ALA A 1 184 ? 55.309 -7.914 -25.876 1.00 94.81 184 ALA A CA 1
ATOM 1458 C C . ALA A 1 184 ? 55.929 -6.638 -25.277 1.00 94.81 184 ALA A C 1
ATOM 1460 O O . ALA A 1 184 ? 57.154 -6.506 -25.244 1.00 94.81 184 ALA A O 1
ATOM 1461 N N . VAL A 1 185 ? 55.101 -5.730 -24.745 1.00 95.62 185 VAL A N 1
ATOM 1462 C CA . VAL A 1 185 ? 55.566 -4.506 -24.067 1.00 95.62 185 VAL A CA 1
ATOM 1463 C C . VAL A 1 185 ? 56.381 -4.837 -22.814 1.00 95.62 185 VAL A C 1
ATOM 1465 O O . VAL A 1 185 ? 57.442 -4.247 -22.592 1.00 95.62 185 VAL A O 1
ATOM 1468 N N . PHE A 1 186 ? 55.925 -5.800 -22.009 1.00 95.06 186 PHE A N 1
ATOM 1469 C CA . PHE A 1 186 ? 56.640 -6.234 -20.811 1.00 95.06 186 PHE A CA 1
ATOM 1470 C C . PHE A 1 186 ? 58.004 -6.850 -21.150 1.00 95.06 186 PHE A C 1
ATOM 1472 O O . PHE A 1 186 ? 59.017 -6.458 -20.571 1.00 95.06 186 PHE A O 1
ATOM 1479 N N . VAL A 1 187 ? 58.050 -7.762 -22.127 1.00 96.25 187 VAL A N 1
ATOM 1480 C CA . VAL A 1 187 ? 59.291 -8.419 -22.567 1.00 96.25 187 VAL A CA 1
ATOM 1481 C C . VAL A 1 187 ? 60.270 -7.403 -23.153 1.00 96.25 187 VAL A C 1
ATOM 1483 O O . VAL A 1 187 ? 61.455 -7.446 -22.823 1.00 96.25 187 VAL A O 1
ATOM 1486 N N . GLY A 1 188 ? 59.790 -6.450 -23.958 1.00 96.44 188 GLY A N 1
ATOM 1487 C CA . GLY A 1 188 ? 60.624 -5.372 -24.491 1.00 96.44 188 GLY A CA 1
ATOM 1488 C C . GLY A 1 188 ? 61.215 -4.490 -23.388 1.00 96.44 188 GLY A C 1
ATOM 1489 O O . GLY A 1 188 ? 62.412 -4.207 -23.401 1.00 96.44 188 GLY A O 1
ATOM 1490 N N . SER A 1 189 ? 60.408 -4.128 -22.387 1.00 93.12 189 SER A N 1
ATOM 1491 C CA . SER A 1 189 ? 60.859 -3.306 -21.255 1.00 93.12 189 SER A CA 1
ATOM 1492 C C . SER A 1 189 ? 61.881 -4.042 -20.386 1.00 93.12 189 SER A C 1
ATOM 1494 O O . SER A 1 189 ? 62.916 -3.477 -20.044 1.00 93.12 189 SER A O 1
ATOM 1496 N N . ALA A 1 190 ? 61.637 -5.318 -20.070 1.00 92.94 190 ALA A N 1
ATOM 1497 C CA . ALA A 1 190 ? 62.568 -6.146 -19.305 1.00 92.94 190 ALA A CA 1
ATOM 1498 C C . ALA A 1 190 ? 63.885 -6.390 -20.063 1.00 92.94 190 ALA A C 1
ATOM 1500 O O . ALA A 1 190 ? 64.959 -6.332 -19.464 1.00 92.94 190 ALA A O 1
ATOM 1501 N N . GLY A 1 191 ? 63.812 -6.614 -21.380 1.00 94.38 191 GLY A N 1
ATOM 1502 C CA . GLY A 1 191 ? 64.984 -6.759 -22.244 1.00 94.38 191 GLY A CA 1
ATOM 1503 C C . GLY A 1 191 ? 65.842 -5.494 -22.284 1.00 94.38 191 GLY A C 1
ATOM 1504 O O . GLY A 1 191 ? 67.060 -5.579 -22.131 1.00 94.38 191 GLY A O 1
ATOM 1505 N N . TYR A 1 192 ? 65.207 -4.326 -22.405 1.00 92.88 192 TYR A N 1
ATOM 1506 C CA . TYR A 1 192 ? 65.888 -3.030 -22.375 1.00 92.88 192 TYR A CA 1
ATOM 1507 C C . TYR A 1 192 ? 66.562 -2.754 -21.020 1.00 92.88 192 TYR A C 1
ATOM 1509 O O . TYR A 1 192 ? 67.732 -2.377 -20.952 1.00 92.88 192 TYR A O 1
ATOM 1517 N N . LEU A 1 193 ? 65.855 -3.009 -19.915 1.00 89.50 193 LEU A N 1
ATOM 1518 C CA . LEU A 1 193 ? 66.394 -2.812 -18.564 1.00 89.50 193 LEU A CA 1
ATOM 1519 C C . LEU A 1 193 ? 67.588 -3.742 -18.290 1.00 89.50 193 LEU A C 1
ATOM 1521 O O . LEU A 1 193 ? 68.547 -3.367 -17.612 1.00 89.50 193 LEU A O 1
ATOM 1525 N N . TRP A 1 194 ? 67.560 -4.950 -18.857 1.00 89.38 194 TRP A N 1
ATOM 1526 C CA . TRP A 1 194 ? 68.669 -5.894 -18.776 1.00 89.38 194 TRP A CA 1
ATOM 1527 C C . TRP A 1 194 ? 69.892 -5.453 -19.593 1.00 89.38 194 TRP A C 1
ATOM 1529 O O . TRP A 1 194 ? 71.016 -5.588 -19.100 1.00 89.38 194 TRP A O 1
ATOM 1539 N N . SER A 1 195 ? 69.710 -4.899 -20.800 1.00 88.81 195 SER A N 1
ATOM 1540 C CA . SER A 1 195 ? 70.836 -4.373 -21.587 1.00 88.81 195 SER A CA 1
ATOM 1541 C C . SER A 1 195 ? 71.499 -3.183 -20.897 1.00 88.81 195 SER A C 1
ATOM 1543 O O . SER A 1 195 ? 72.724 -3.164 -20.768 1.00 88.81 195 SER A O 1
ATOM 1545 N N . GLU A 1 196 ? 70.705 -2.260 -20.348 1.00 85.69 196 GLU A N 1
ATOM 1546 C CA . GLU A 1 196 ? 71.232 -1.098 -19.625 1.00 85.69 196 GLU A CA 1
ATOM 1547 C C . GLU A 1 196 ? 71.962 -1.519 -18.333 1.00 85.69 196 GLU A C 1
ATOM 1549 O O . GLU A 1 196 ? 73.051 -1.031 -18.017 1.00 85.69 196 GLU A O 1
ATOM 1554 N N . GLY A 1 197 ? 71.420 -2.501 -17.603 1.00 79.88 197 GLY A N 1
ATOM 1555 C CA . GLY A 1 197 ? 72.074 -3.069 -16.422 1.00 79.88 197 GLY A CA 1
ATOM 1556 C C . GLY A 1 197 ? 73.408 -3.763 -16.731 1.00 79.88 197 GLY A C 1
ATOM 1557 O O . GLY A 1 197 ? 74.301 -3.795 -15.880 1.00 79.88 197 GLY A O 1
ATOM 1558 N N . ARG A 1 198 ? 73.574 -4.300 -17.946 1.00 77.75 198 ARG A N 1
ATOM 1559 C CA . ARG A 1 198 ? 74.829 -4.918 -18.394 1.00 77.75 198 ARG A CA 1
ATOM 1560 C C . ARG A 1 198 ? 75.886 -3.877 -18.759 1.00 77.75 198 ARG A C 1
ATOM 1562 O O . ARG A 1 198 ? 77.066 -4.112 -18.500 1.00 77.75 198 ARG A O 1
ATOM 1569 N N . GLU A 1 199 ? 75.479 -2.745 -19.321 1.00 74.50 199 GLU A N 1
ATOM 1570 C CA . GLU A 1 199 ? 76.380 -1.635 -19.654 1.00 74.50 199 GLU A CA 1
ATOM 1571 C C . GLU A 1 199 ? 76.904 -0.938 -18.395 1.00 74.50 199 GLU A C 1
ATOM 1573 O O . GLU A 1 199 ? 78.110 -0.731 -18.275 1.00 74.50 199 GLU A O 1
ATOM 1578 N N . ARG A 1 200 ? 76.051 -0.725 -17.384 1.00 67.88 200 ARG A N 1
ATOM 1579 C CA . ARG A 1 200 ? 76.455 -0.126 -16.094 1.00 67.88 200 ARG A CA 1
ATOM 1580 C C . ARG A 1 200 ? 77.407 -0.983 -15.249 1.00 67.88 200 ARG A C 1
ATOM 1582 O O . ARG A 1 200 ? 78.001 -0.469 -14.313 1.00 67.88 200 ARG A O 1
ATOM 1589 N N . ARG A 1 201 ? 77.546 -2.285 -15.533 1.00 59.84 201 ARG A N 1
ATOM 1590 C CA . ARG A 1 201 ? 78.514 -3.175 -14.851 1.00 59.84 201 ARG A CA 1
ATOM 1591 C C . ARG A 1 201 ? 79.875 -3.259 -15.553 1.00 59.84 201 ARG A C 1
ATOM 1593 O O . ARG A 1 201 ? 80.758 -3.947 -15.047 1.00 59.84 201 ARG A O 1
ATOM 1600 N N . ARG A 1 202 ? 80.029 -2.646 -16.732 1.00 57.50 202 ARG A N 1
ATOM 1601 C CA . ARG A 1 202 ? 81.279 -2.643 -17.516 1.00 57.50 202 ARG A CA 1
ATOM 1602 C C . ARG A 1 202 ? 82.032 -1.306 -17.475 1.00 57.50 202 ARG A C 1
ATOM 1604 O O . ARG A 1 202 ? 83.147 -1.269 -17.987 1.00 57.50 202 ARG A O 1
ATOM 1611 N N . SER A 1 203 ? 81.448 -0.260 -16.883 1.00 52.16 203 SER A N 1
ATOM 1612 C CA . SER A 1 203 ? 82.118 0.994 -16.493 1.00 52.16 203 SER A CA 1
ATOM 1613 C C . SER A 1 203 ? 82.490 0.963 -15.019 1.00 52.16 203 SER A C 1
ATOM 1615 O O . SER A 1 203 ? 83.605 1.406 -14.686 1.00 52.16 203 SER A O 1
#

pLDDT: mean 81.2, std 12.14, range [45.84, 96.44]

Secondary structure (DSSP, 8-state):
--EEEEEETTEEEEEE----HHHHHHTT-HHHHHHHHHHHHHHHS-------EEEES-SS-BTTS-EEEEEE-SSSS-PPPPEEEEETT--PEEEE--EEPSS-TTEEEEEE---S-EEEEEE-SSSB-EEEEEB-TTS-HHHHHHHHHHHHHHHHHHTT------------------THHHHHHHHHHHHHHHHHHHHTTT-

Solvent-accessible surface area (backbone atoms only — not comparable to full-atom values): 12036 Å² total; per-residue (Å²): 124,68,56,51,75,48,79,55,89,95,46,76,50,70,51,70,70,74,71,71,61,66,54,31,59,73,67,80,34,45,66,62,46,49,51,53,53,52,52,49,51,59,72,66,44,74,80,79,76,55,57,28,46,58,47,72,76,50,93,76,43,31,35,81,35,82,30,37,42,31,42,37,47,53,47,77,80,66,84,73,61,75,33,34,38,35,43,73,97,49,92,63,71,45,78,34,67,67,46,70,38,90,90,42,72,37,30,30,40,25,65,41,72,42,84,57,57,44,54,33,37,39,44,41,90,67,41,60,62,38,78,48,68,26,38,47,80,79,57,59,63,68,60,52,55,47,54,51,50,52,54,49,49,53,52,43,65,73,63,70,55,72,78,71,78,71,75,84,75,80,81,68,84,70,78,73,73,62,71,62,57,59,53,51,54,50,51,51,50,54,51,50,53,51,54,54,57,55,54,69,72,75,112

Sequence (203 aa):
ALAAAVRRGRGWVALSLVTDTWRWRLGERSAAFAEYWSWWLKELAPAETVKGRWSMATEWPRVDHALRLRWTSGKAEGVPAPATVKAEGDATESRVALAQDRLEPARWAGDFWPRRAGWHRVVSEAGDGLDFWVDAVEAWPGVRAQMKRDATALVAAESGLRPVARADERGNGRAVMPEWLWVAVFVGSAGYLWSEGRERRRS